Protein AF-A0A820GEP3-F1 (afdb_monomer_lite)

Secondary structure (DSSP, 8-state):
-HHHHHHHT-EEEEEETTT--EEEEEHHHHTT-HHHHHHHH-TTTTT--B-TTSPEEE-TT--HHHHHHHHHHHHT--TTHHHHSS-TTS-HHHHHHHHHHTTPPPPPPPPGGGHHHHH---------S-TTS-PPPPHHHHHHHHHHHHHHHHTT-S-TTSHHHHHHHHHHHHHHHH-TTTS-HHHHHHHHHHHHHHTGGGS-HHHHHHHHHHHHHHHHHHHHHHHHHHHHTS---S---------

Organism: NCBI:txid433720

Structure (mmCIF, N/CA/C/O backbone):
data_AF-A0A820GEP3-F1
#
_entry.id   AF-A0A820GEP3-F1
#
loop_
_atom_site.group_PDB
_atom_site.id
_atom_site.type_symbol
_atom_site.label_atom_id
_atom_site.label_alt_id
_atom_site.label_comp_id
_atom_site.label_asym_id
_atom_site.label_entity_id
_atom_site.label_seq_id
_atom_site.pdbx_PDB_ins_code
_atom_site.Cartn_x
_atom_site.Cartn_y
_atom_site.Cartn_z
_atom_site.occupancy
_atom_site.B_iso_or_equiv
_atom_site.auth_seq_id
_atom_site.auth_comp_id
_atom_site.auth_asym_id
_atom_site.auth_atom_id
_atom_site.pdbx_PDB_model_num
ATOM 1 N N . MET A 1 1 ? 29.593 -19.769 -13.617 1.00 47.69 1 MET A N 1
ATOM 2 C CA . MET A 1 1 ? 29.549 -18.722 -12.573 1.00 47.69 1 MET A CA 1
ATOM 3 C C . MET A 1 1 ? 29.364 -17.314 -13.154 1.00 47.69 1 MET A C 1
ATOM 5 O O . MET A 1 1 ? 28.960 -16.449 -12.394 1.00 47.69 1 MET A O 1
ATOM 9 N N . ASP A 1 2 ? 29.530 -17.096 -14.469 1.00 51.16 2 ASP A N 1
ATOM 10 C CA . ASP A 1 2 ? 29.507 -15.750 -15.084 1.00 51.16 2 ASP A CA 1
ATOM 11 C C . ASP A 1 2 ? 28.143 -15.249 -15.607 1.00 51.16 2 ASP A C 1
ATOM 13 O O . ASP A 1 2 ? 27.994 -14.064 -15.892 1.00 51.16 2 ASP A O 1
ATOM 17 N N . GLU A 1 3 ? 27.126 -16.106 -15.743 1.00 47.50 3 GLU A N 1
ATOM 18 C CA . GLU A 1 3 ? 25.797 -15.670 -16.224 1.00 47.50 3 GLU A CA 1
ATOM 19 C C . GLU A 1 3 ? 24.932 -15.073 -15.106 1.00 47.50 3 GLU A C 1
ATOM 21 O O . GLU A 1 3 ? 24.200 -14.112 -15.330 1.00 47.50 3 GLU A O 1
ATOM 26 N N . ILE A 1 4 ? 25.080 -15.579 -13.878 1.00 48.69 4 ILE A N 1
ATOM 27 C CA . ILE A 1 4 ? 24.338 -15.094 -12.705 1.00 48.69 4 ILE A CA 1
ATOM 28 C C . ILE A 1 4 ? 24.824 -13.694 -12.295 1.00 48.69 4 ILE A C 1
ATOM 30 O O . ILE A 1 4 ? 24.013 -12.860 -11.901 1.00 48.69 4 ILE A O 1
ATOM 34 N N . SER A 1 5 ? 26.124 -13.391 -12.436 1.00 47.66 5 SER A N 1
ATOM 35 C CA . SER A 1 5 ? 26.630 -12.042 -12.138 1.00 47.66 5 SER A CA 1
ATOM 36 C C . SER A 1 5 ? 26.209 -11.018 -13.198 1.00 47.66 5 SER A C 1
ATOM 38 O O . SER A 1 5 ? 25.887 -9.891 -12.840 1.00 47.66 5 SER A O 1
ATOM 40 N N . LYS A 1 6 ? 26.122 -11.410 -14.480 1.00 48.62 6 LYS A N 1
ATOM 41 C CA . LYS A 1 6 ? 25.639 -10.538 -15.567 1.00 48.62 6 LYS A CA 1
ATOM 42 C C . LYS A 1 6 ? 24.136 -10.260 -15.501 1.00 48.62 6 LYS A C 1
ATOM 44 O O . LYS A 1 6 ? 23.719 -9.138 -15.782 1.00 48.62 6 LYS A O 1
ATOM 49 N N . MET A 1 7 ? 23.318 -11.239 -15.101 1.00 51.75 7 MET A N 1
ATOM 50 C CA . MET A 1 7 ? 21.881 -11.008 -14.888 1.00 51.75 7 MET A CA 1
ATOM 51 C C . MET A 1 7 ? 21.625 -9.970 -13.789 1.00 51.75 7 MET A C 1
ATOM 53 O O . MET A 1 7 ? 20.736 -9.140 -13.945 1.00 51.75 7 MET A O 1
ATOM 57 N N . ASN A 1 8 ? 22.437 -9.947 -12.727 1.00 55.00 8 ASN A N 1
ATOM 58 C CA . ASN A 1 8 ? 22.292 -8.973 -11.640 1.00 55.00 8 ASN A CA 1
ATOM 59 C C . ASN A 1 8 ? 22.637 -7.523 -12.043 1.00 55.00 8 ASN A C 1
ATOM 61 O O . ASN A 1 8 ? 22.188 -6.594 -11.373 1.00 55.00 8 ASN A O 1
ATOM 65 N N . GLU A 1 9 ? 23.373 -7.312 -13.139 1.00 66.19 9 GLU A N 1
ATOM 66 C CA . GLU A 1 9 ? 23.775 -5.982 -13.633 1.00 66.19 9 GLU A CA 1
ATOM 67 C C . GLU A 1 9 ? 22.882 -5.440 -14.759 1.00 66.19 9 GLU A C 1
ATOM 69 O O . GLU A 1 9 ? 23.079 -4.313 -15.213 1.00 66.19 9 GLU A O 1
ATOM 74 N N . THR A 1 10 ? 21.894 -6.207 -15.231 1.00 83.88 10 THR A N 1
ATOM 75 C CA . THR A 1 10 ? 21.017 -5.732 -16.310 1.00 83.88 10 THR A CA 1
ATOM 76 C C . THR A 1 10 ? 20.128 -4.595 -15.797 1.00 83.88 10 THR A C 1
ATOM 78 O O . THR A 1 10 ? 19.401 -4.757 -14.812 1.00 83.88 10 THR A O 1
ATOM 81 N N . ILE A 1 11 ? 20.205 -3.437 -16.461 1.00 90.25 11 ILE A N 1
ATOM 82 C CA . ILE A 1 11 ? 19.441 -2.227 -16.137 1.00 90.25 11 ILE A CA 1
ATOM 83 C C . ILE A 1 11 ? 18.354 -2.027 -17.191 1.00 90.25 11 ILE A C 1
ATOM 85 O O . ILE A 1 11 ? 18.642 -1.909 -18.380 1.00 90.25 11 ILE A O 1
ATOM 89 N N . TYR A 1 12 ? 17.111 -1.910 -16.735 1.00 91.12 12 TYR A N 1
ATOM 90 C CA . TYR A 1 12 ? 15.948 -1.612 -17.563 1.00 91.12 12 TYR A CA 1
ATOM 91 C C . TYR A 1 12 ? 15.511 -0.163 -17.357 1.00 91.12 12 TYR A C 1
ATOM 93 O O . TYR A 1 12 ? 15.518 0.347 -16.233 1.00 91.12 12 TYR A O 1
ATOM 101 N N . ARG A 1 13 ? 15.117 0.512 -18.440 1.00 92.44 13 ARG A N 1
ATOM 102 C CA . ARG A 1 13 ? 14.637 1.898 -18.407 1.00 92.44 13 ARG A CA 1
ATOM 103 C C . ARG A 1 13 ? 13.129 1.929 -18.576 1.00 92.44 13 ARG A C 1
ATOM 105 O O . ARG A 1 13 ? 12.614 1.456 -19.582 1.00 92.44 13 ARG A O 1
ATOM 112 N N . PHE A 1 14 ? 12.440 2.535 -17.619 1.00 91.19 14 PHE A N 1
ATOM 113 C CA . PHE A 1 14 ? 10.994 2.710 -17.662 1.00 91.19 14 PHE A CA 1
ATOM 114 C C . PHE A 1 14 ? 10.650 4.188 -17.711 1.00 91.19 14 PHE A C 1
ATOM 116 O O . PHE A 1 14 ? 11.105 4.961 -16.865 1.00 91.19 14 PHE A O 1
ATOM 123 N N . ARG A 1 15 ? 9.821 4.584 -18.674 1.00 90.50 15 ARG A N 1
ATOM 124 C CA . ARG A 1 15 ? 9.375 5.963 -18.853 1.00 90.50 15 ARG A CA 1
ATOM 125 C C . ARG A 1 15 ? 7.901 6.100 -18.539 1.00 90.50 15 ARG A C 1
ATOM 127 O O . ARG A 1 15 ? 7.063 5.415 -19.107 1.00 90.50 15 ARG A O 1
ATOM 134 N N . PHE A 1 16 ? 7.566 7.053 -17.684 1.00 88.56 16 PHE A N 1
ATOM 135 C CA . PHE A 1 16 ? 6.184 7.333 -17.316 1.00 88.56 16 PHE A CA 1
ATOM 136 C C . PHE A 1 16 ? 5.529 8.176 -18.409 1.00 88.56 16 PHE A C 1
ATOM 138 O O . PHE A 1 16 ? 5.908 9.335 -18.603 1.00 88.56 16 PHE A O 1
ATOM 145 N N . GLY A 1 17 ? 4.529 7.626 -19.101 1.00 81.25 17 GLY A N 1
ATOM 146 C CA . GLY A 1 17 ? 3.895 8.259 -20.264 1.00 81.25 17 GLY A CA 1
ATOM 147 C C . GLY A 1 17 ? 3.378 9.675 -19.985 1.00 81.25 17 GLY A C 1
ATOM 148 O O . GLY A 1 17 ? 3.522 10.569 -20.817 1.00 81.25 17 GLY A O 1
ATOM 149 N N . ASN A 1 18 ? 2.878 9.919 -18.769 1.00 76.25 18 ASN A N 1
ATOM 150 C CA . ASN A 1 18 ? 2.276 11.200 -18.384 1.00 76.25 18 ASN A CA 1
ATOM 151 C C . ASN A 1 18 ? 3.287 12.305 -18.044 1.00 76.25 18 ASN A C 1
ATOM 153 O O . ASN A 1 18 ? 2.999 13.481 -18.246 1.00 76.25 18 ASN A O 1
ATOM 157 N N . THR A 1 19 ? 4.447 11.959 -17.480 1.00 81.69 19 THR A N 1
ATOM 158 C CA . THR A 1 19 ? 5.423 12.950 -16.982 1.00 81.69 19 THR A CA 1
ATOM 159 C C . THR A 1 19 ? 6.707 12.982 -17.795 1.00 81.69 19 THR A C 1
ATOM 161 O O . THR A 1 19 ? 7.505 13.898 -17.618 1.00 81.69 19 THR A O 1
ATOM 164 N N . LYS A 1 20 ? 6.926 11.981 -18.659 1.00 81.81 20 LYS A N 1
ATOM 165 C CA . LYS A 1 20 ? 8.180 11.723 -19.383 1.00 81.81 20 LYS A CA 1
ATOM 166 C C . LYS A 1 20 ? 9.401 11.542 -18.473 1.00 81.81 20 LYS A C 1
ATOM 168 O O . LYS A 1 20 ? 10.517 11.512 -18.976 1.00 81.81 20 LYS A O 1
ATOM 173 N N . LYS A 1 21 ? 9.205 11.419 -17.155 1.00 88.81 21 LYS A N 1
ATOM 174 C CA . LYS A 1 21 ? 10.270 11.018 -16.236 1.00 88.81 21 LYS A CA 1
ATOM 175 C C . LYS A 1 21 ? 10.648 9.572 -16.530 1.00 88.81 21 LYS A C 1
ATOM 177 O O . LYS A 1 21 ? 9.786 8.787 -16.930 1.00 88.81 21 LYS A O 1
ATOM 182 N N . THR A 1 22 ? 11.901 9.236 -16.271 1.00 89.69 22 THR A N 1
ATOM 183 C CA . THR A 1 22 ? 12.430 7.888 -16.465 1.00 89.69 22 THR A CA 1
ATOM 184 C C . THR A 1 22 ? 13.006 7.386 -15.149 1.00 89.69 22 THR A C 1
ATOM 186 O O . THR A 1 22 ? 13.561 8.164 -14.373 1.00 89.69 22 THR A O 1
ATOM 189 N N . ILE A 1 23 ? 12.869 6.090 -14.899 1.00 91.12 23 ILE A N 1
ATOM 190 C CA . ILE A 1 23 ? 13.567 5.378 -13.833 1.00 91.12 23 ILE A CA 1
ATOM 191 C C . ILE A 1 23 ? 14.399 4.245 -14.432 1.00 91.12 23 ILE A C 1
ATOM 193 O O . ILE A 1 23 ? 14.020 3.640 -15.436 1.00 91.12 23 ILE A O 1
ATOM 197 N N . GLN A 1 24 ? 15.541 3.982 -13.808 1.00 92.12 24 G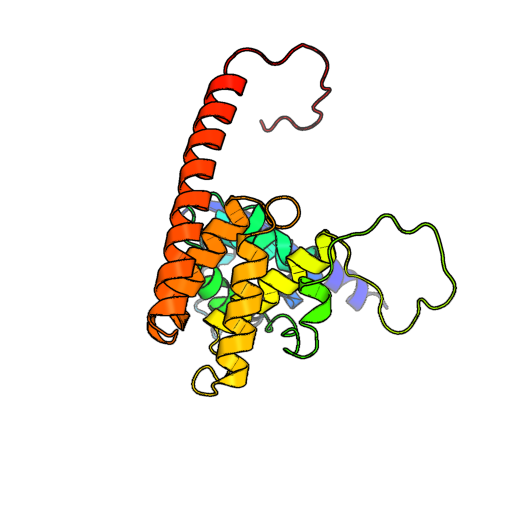LN A N 1
ATOM 198 C CA . GLN A 1 24 ? 16.372 2.817 -14.067 1.00 92.12 24 GLN A CA 1
ATOM 199 C C . GLN A 1 24 ? 16.130 1.790 -12.964 1.00 92.12 24 GLN A C 1
ATOM 201 O O . GLN A 1 24 ? 16.211 2.131 -11.785 1.00 92.12 24 GLN A O 1
ATOM 206 N N . ILE A 1 25 ? 15.811 0.558 -13.349 1.00 91.69 25 ILE A N 1
ATOM 207 C CA . ILE A 1 25 ? 15.512 -0.543 -12.432 1.00 91.69 25 ILE A CA 1
ATOM 208 C C . ILE A 1 25 ? 16.439 -1.705 -12.782 1.00 91.69 25 ILE A C 1
ATOM 210 O O . ILE A 1 25 ? 16.516 -2.108 -13.944 1.00 91.69 25 ILE A O 1
ATOM 214 N N . THR A 1 26 ? 17.159 -2.235 -11.795 1.00 91.44 26 THR A N 1
ATOM 215 C CA . THR A 1 26 ? 18.007 -3.423 -11.986 1.00 91.44 26 THR A CA 1
ATOM 216 C C . THR A 1 26 ? 17.160 -4.694 -12.040 1.00 91.44 26 THR A C 1
ATOM 218 O O . THR A 1 26 ? 16.049 -4.722 -11.512 1.00 91.44 26 THR A O 1
ATOM 221 N N . GLN A 1 27 ? 17.682 -5.785 -12.606 1.00 88.44 27 GLN A N 1
ATOM 222 C CA . GLN A 1 27 ? 16.995 -7.085 -12.583 1.00 88.44 27 GLN A CA 1
ATOM 223 C C . GLN A 1 27 ? 16.591 -7.518 -11.164 1.00 88.44 27 GLN A C 1
ATOM 225 O O . GLN A 1 27 ? 15.493 -8.033 -10.964 1.00 88.44 27 GLN A O 1
ATOM 230 N N . GLN A 1 28 ? 17.450 -7.280 -10.168 1.00 88.00 28 GLN A N 1
ATOM 231 C CA . GLN A 1 28 ? 17.145 -7.604 -8.774 1.00 88.00 28 GLN A CA 1
ATOM 232 C C . GLN A 1 28 ? 15.919 -6.830 -8.277 1.00 88.00 28 GLN A C 1
ATOM 234 O O . GLN A 1 28 ? 15.017 -7.425 -7.698 1.00 88.00 28 GLN A O 1
ATOM 239 N N . GLN A 1 29 ? 15.861 -5.521 -8.535 1.00 89.81 29 GLN A N 1
ATOM 240 C CA . GLN A 1 29 ? 14.720 -4.687 -8.156 1.00 89.81 29 GLN A CA 1
ATOM 241 C C . GLN A 1 29 ? 13.458 -5.082 -8.931 1.00 89.81 29 GLN A C 1
ATOM 243 O O . GLN A 1 29 ? 12.373 -5.117 -8.357 1.00 89.81 29 GLN A O 1
ATOM 248 N N . LEU A 1 30 ? 13.601 -5.429 -10.213 1.00 89.25 30 LEU A N 1
ATOM 249 C CA . LEU A 1 30 ? 12.507 -5.839 -11.092 1.00 89.25 30 LEU A CA 1
ATOM 250 C C . LEU A 1 30 ? 11.754 -7.063 -10.556 1.00 89.25 30 LEU A C 1
ATOM 252 O O . LEU A 1 30 ? 10.532 -7.119 -10.663 1.00 89.25 30 LEU A O 1
ATOM 256 N N . ASN A 1 31 ? 12.461 -8.006 -9.929 1.00 86.94 31 ASN A N 1
ATOM 257 C CA . ASN A 1 31 ? 11.867 -9.219 -9.358 1.00 86.94 31 ASN A CA 1
ATOM 258 C C . ASN A 1 31 ? 10.836 -8.933 -8.250 1.00 86.94 31 ASN A C 1
ATOM 260 O O . ASN A 1 31 ? 10.000 -9.785 -7.967 1.00 86.94 31 ASN A O 1
ATOM 264 N N . HIS A 1 32 ? 10.863 -7.742 -7.642 1.00 86.44 32 HIS A N 1
ATOM 265 C CA . HIS A 1 32 ? 9.879 -7.322 -6.641 1.00 86.44 32 HIS A CA 1
ATOM 266 C C . HIS A 1 32 ? 8.605 -6.706 -7.244 1.00 86.44 32 HIS A C 1
ATOM 268 O O . HIS A 1 32 ? 7.661 -6.411 -6.513 1.00 86.44 32 HIS A O 1
ATOM 274 N N . PHE A 1 33 ? 8.564 -6.501 -8.564 1.00 89.00 33 PHE A N 1
ATOM 275 C CA . PHE A 1 33 ? 7.435 -5.906 -9.278 1.00 89.00 33 PHE A CA 1
ATOM 276 C C . PHE A 1 33 ? 6.957 -6.854 -10.379 1.00 89.00 33 PHE A C 1
ATOM 278 O O . PHE A 1 33 ? 7.347 -6.677 -11.536 1.00 89.00 33 PHE A O 1
ATOM 285 N N . PRO A 1 34 ? 6.095 -7.840 -10.066 1.00 87.81 34 PRO A N 1
ATOM 286 C CA . PRO A 1 34 ? 5.690 -8.864 -11.027 1.00 87.81 34 PRO A CA 1
ATOM 287 C C . PRO A 1 34 ? 5.091 -8.300 -12.317 1.00 87.81 34 PRO A C 1
ATOM 289 O O . PRO A 1 34 ? 5.376 -8.819 -13.392 1.00 87.81 34 PRO A O 1
ATOM 292 N N . TYR A 1 35 ? 4.344 -7.194 -12.240 1.00 86.75 35 TYR A N 1
ATOM 293 C CA . TYR A 1 35 ? 3.857 -6.504 -13.437 1.00 86.75 35 TYR A CA 1
ATOM 294 C C . TYR A 1 35 ? 5.001 -6.004 -14.336 1.00 86.75 35 TYR A C 1
ATOM 296 O O . TYR A 1 35 ? 4.994 -6.240 -15.542 1.00 86.75 35 TYR A O 1
ATOM 304 N N . LEU A 1 36 ? 6.006 -5.330 -13.762 1.00 88.88 36 LEU A N 1
ATOM 305 C CA . LEU A 1 36 ? 7.148 -4.825 -14.530 1.00 88.88 36 LEU A CA 1
ATOM 306 C C . LEU A 1 36 ? 8.013 -5.972 -15.057 1.00 88.88 36 LEU A C 1
ATOM 308 O O . LEU A 1 36 ? 8.484 -5.916 -16.189 1.00 88.88 36 LEU A O 1
ATOM 312 N N . PHE A 1 37 ? 8.194 -7.021 -14.254 1.00 88.62 37 PHE A N 1
ATOM 313 C CA . PHE A 1 37 ? 8.889 -8.235 -14.661 1.00 88.62 37 PHE A CA 1
ATOM 314 C C . PHE A 1 37 ? 8.200 -8.899 -15.858 1.00 88.62 37 PHE A C 1
ATOM 316 O O . PHE A 1 37 ? 8.868 -9.273 -16.821 1.00 88.62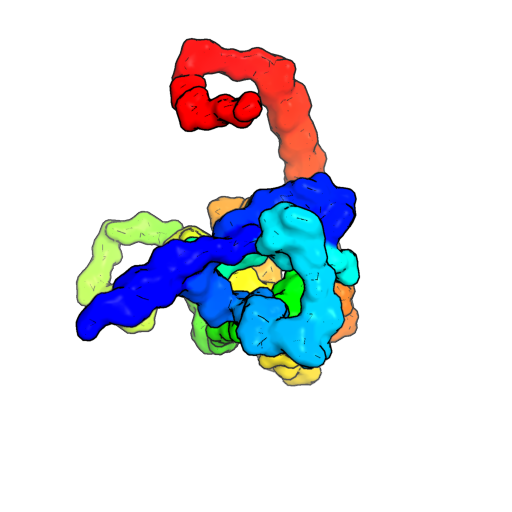 37 PHE A O 1
ATOM 323 N N . ALA A 1 38 ? 6.869 -9.005 -15.829 1.00 85.00 38 ALA A N 1
ATOM 324 C CA . ALA A 1 38 ? 6.092 -9.537 -16.939 1.00 85.00 38 ALA A CA 1
ATOM 325 C C . ALA A 1 38 ? 6.225 -8.656 -18.189 1.00 85.00 38 ALA A C 1
ATOM 327 O O . ALA A 1 38 ? 6.456 -9.173 -19.276 1.00 85.00 38 ALA A O 1
ATOM 328 N N . LEU A 1 39 ? 6.181 -7.331 -18.026 1.00 85.12 39 LEU A N 1
ATOM 329 C CA . LEU A 1 39 ? 6.318 -6.374 -19.125 1.00 85.12 39 LEU A CA 1
ATOM 330 C C . LEU A 1 39 ? 7.678 -6.470 -19.842 1.00 85.12 39 LEU A C 1
ATOM 332 O O . LEU A 1 39 ? 7.753 -6.252 -21.048 1.00 85.12 39 LEU A O 1
ATOM 336 N N . VAL A 1 40 ? 8.744 -6.812 -19.115 1.00 86.94 40 VAL A N 1
ATOM 337 C CA . VAL A 1 40 ? 10.087 -7.020 -19.680 1.00 86.94 40 VAL A CA 1
ATOM 338 C C . VAL A 1 40 ? 10.231 -8.393 -20.342 1.00 86.94 40 VAL A C 1
ATOM 340 O O . VAL A 1 40 ? 10.844 -8.489 -21.402 1.00 86.94 40 VAL A O 1
ATOM 343 N N . ASN A 1 41 ? 9.697 -9.453 -19.728 1.00 82.31 41 ASN A N 1
ATOM 344 C CA . ASN A 1 41 ? 9.967 -10.836 -20.145 1.00 82.31 41 ASN A CA 1
ATOM 345 C C . ASN A 1 41 ? 8.934 -11.426 -21.114 1.00 82.31 41 ASN A C 1
ATOM 347 O O . ASN A 1 41 ? 9.232 -12.404 -21.792 1.00 82.31 41 ASN A O 1
ATOM 351 N N . HIS A 1 42 ? 7.737 -10.848 -21.189 1.00 76.06 42 HIS A N 1
ATOM 352 C CA . HIS A 1 42 ? 6.643 -11.316 -22.039 1.00 76.06 42 HIS A CA 1
ATOM 353 C C . HIS A 1 42 ? 6.311 -10.275 -23.108 1.00 76.06 42 HIS A C 1
ATOM 355 O O . HIS A 1 42 ? 5.188 -9.782 -23.203 1.00 76.06 42 HIS A O 1
ATOM 361 N N . THR A 1 43 ? 7.307 -9.920 -23.923 1.00 66.94 43 THR A N 1
ATOM 362 C CA . THR A 1 43 ? 7.167 -8.858 -24.932 1.00 66.94 43 THR A CA 1
ATOM 363 C C . THR A 1 43 ? 6.131 -9.148 -26.014 1.00 66.94 43 THR A C 1
ATOM 365 O O . THR A 1 43 ? 5.699 -8.221 -26.690 1.00 66.94 43 THR A O 1
ATOM 368 N N . ASP A 1 44 ? 5.748 -10.415 -26.175 1.00 63.84 44 ASP A N 1
ATOM 369 C CA . ASP A 1 44 ? 4.759 -10.859 -27.159 1.00 63.84 44 ASP A CA 1
ATOM 370 C C . ASP A 1 44 ? 3.317 -10.795 -26.616 1.00 63.84 44 ASP A C 1
ATOM 372 O O . ASP A 1 44 ? 2.371 -10.681 -27.395 1.00 63.84 44 ASP A O 1
ATOM 376 N N . ASP A 1 45 ? 3.144 -10.841 -25.287 1.00 60.53 45 ASP A N 1
ATOM 377 C CA . ASP A 1 45 ? 1.832 -10.853 -24.616 1.00 60.53 45 ASP A CA 1
ATOM 378 C C . ASP A 1 45 ? 1.348 -9.442 -24.263 1.00 60.53 45 ASP A C 1
ATOM 380 O O . ASP A 1 45 ? 0.149 -9.152 -24.244 1.00 60.53 45 ASP A O 1
ATOM 384 N N . PHE A 1 46 ? 2.291 -8.543 -23.993 1.00 60.88 46 PHE A N 1
ATOM 385 C CA . PHE A 1 46 ? 2.028 -7.121 -23.865 1.00 60.88 46 PHE A CA 1
ATOM 386 C C . PHE A 1 46 ? 2.349 -6.485 -25.211 1.00 60.88 46 PHE A C 1
ATOM 388 O O . PHE A 1 46 ? 3.408 -6.736 -25.768 1.00 60.88 46 PHE A O 1
ATOM 395 N N . SER A 1 47 ? 1.481 -5.634 -25.753 1.00 57.72 47 SER A N 1
ATOM 396 C CA . SER A 1 47 ? 1.873 -4.757 -26.861 1.00 57.72 47 SER A CA 1
ATOM 397 C C . SER A 1 47 ? 2.914 -3.769 -26.326 1.00 57.72 47 SER A C 1
ATOM 399 O O . SER A 1 47 ? 2.570 -2.683 -25.859 1.00 57.72 47 SER A O 1
ATOM 401 N N . VAL A 1 48 ? 4.175 -4.208 -26.259 1.00 61.00 48 VAL A N 1
ATOM 402 C CA . VAL A 1 48 ? 5.261 -3.495 -25.595 1.00 61.00 48 VAL A CA 1
ATOM 403 C C . VAL A 1 48 ? 5.572 -2.242 -26.394 1.00 61.00 48 VAL A C 1
ATOM 405 O O . VAL A 1 48 ? 6.248 -2.274 -27.420 1.00 61.00 48 VAL A O 1
ATOM 408 N N . ASN A 1 49 ? 5.096 -1.109 -25.885 1.00 67.06 49 ASN A N 1
ATOM 409 C CA . ASN A 1 49 ? 5.474 0.208 -26.364 1.00 67.06 49 ASN A CA 1
ATOM 410 C C . ASN A 1 49 ? 6.854 0.544 -25.781 1.00 67.06 49 ASN A C 1
ATOM 412 O O . ASN A 1 49 ? 6.964 1.289 -24.807 1.00 67.06 49 ASN A O 1
ATOM 416 N N . LYS A 1 50 ? 7.916 -0.048 -26.335 1.00 80.75 50 LYS A N 1
ATOM 417 C CA . LYS A 1 50 ? 9.246 0.560 -26.232 1.00 80.75 50 LYS A CA 1
ATOM 418 C C . LYS A 1 50 ? 9.257 1.800 -27.118 1.00 80.75 50 LYS A C 1
ATOM 420 O O . LYS A 1 50 ? 8.753 1.757 -28.238 1.00 80.75 50 LYS A O 1
ATOM 425 N N . ASN A 1 51 ? 9.784 2.908 -26.613 1.00 82.75 51 ASN A N 1
ATOM 426 C CA . ASN A 1 51 ? 10.024 4.074 -27.460 1.00 82.75 51 ASN A CA 1
ATOM 427 C C . ASN A 1 51 ? 11.326 3.917 -28.264 1.00 82.75 51 ASN A C 1
ATOM 429 O O . ASN A 1 51 ? 12.072 2.953 -28.091 1.00 82.75 51 ASN A O 1
ATOM 433 N N . ASP A 1 52 ? 11.619 4.910 -29.103 1.00 84.88 52 ASP A N 1
ATOM 434 C CA . ASP A 1 52 ? 12.845 4.965 -29.910 1.00 84.88 52 ASP A CA 1
ATOM 435 C C . ASP A 1 52 ? 14.140 4.970 -29.064 1.00 84.88 52 ASP A C 1
ATOM 437 O O . ASP A 1 52 ? 15.213 4.672 -29.582 1.00 84.88 52 ASP A O 1
ATOM 441 N N . ASP A 1 53 ? 14.041 5.269 -27.761 1.00 86.56 53 ASP A N 1
ATOM 442 C CA . ASP A 1 53 ? 15.145 5.285 -26.791 1.00 86.56 53 ASP A CA 1
ATOM 443 C C . ASP A 1 53 ? 15.309 3.943 -26.030 1.00 86.56 53 ASP A C 1
ATOM 445 O O . ASP A 1 53 ? 16.043 3.884 -25.038 1.00 86.56 53 ASP A O 1
ATOM 449 N N . ASP A 1 54 ? 14.621 2.876 -26.464 1.00 85.94 54 ASP A N 1
ATOM 450 C CA . ASP A 1 54 ? 14.566 1.551 -25.813 1.00 85.94 54 ASP A CA 1
ATOM 451 C C . ASP A 1 54 ? 13.999 1.586 -24.373 1.00 85.94 54 ASP A C 1
ATOM 453 O O . ASP A 1 54 ? 14.287 0.732 -23.533 1.00 85.94 54 ASP A O 1
ATOM 457 N N . GLU A 1 55 ? 13.169 2.587 -24.059 1.00 89.44 55 GLU A N 1
ATOM 458 C CA . GLU A 1 55 ? 12.499 2.723 -22.764 1.00 89.44 55 GLU A CA 1
ATOM 459 C C . GLU A 1 55 ? 11.115 2.071 -22.802 1.00 89.44 55 GLU A C 1
ATOM 461 O O . GLU A 1 55 ? 10.285 2.391 -23.655 1.00 89.44 55 GLU A O 1
ATOM 466 N N . TYR A 1 56 ? 10.828 1.218 -21.821 1.00 88.75 56 TYR A N 1
ATOM 467 C CA . TYR A 1 56 ? 9.499 0.652 -21.613 1.00 88.75 56 TYR A CA 1
ATOM 468 C C . TYR A 1 56 ? 8.532 1.746 -21.148 1.00 88.75 56 TYR A C 1
ATOM 470 O O . TYR A 1 56 ? 8.734 2.358 -20.092 1.00 88.75 56 TYR A O 1
ATOM 478 N N . ILE A 1 57 ? 7.473 2.006 -21.915 1.00 87.12 57 ILE A N 1
ATOM 479 C CA . ILE A 1 57 ? 6.489 3.029 -21.557 1.00 87.12 57 ILE A CA 1
ATOM 480 C C . ILE A 1 57 ? 5.513 2.477 -20.512 1.00 87.12 57 ILE A C 1
ATOM 482 O O . ILE A 1 57 ? 4.784 1.516 -20.741 1.00 87.12 57 ILE A O 1
ATOM 486 N N . LEU A 1 58 ? 5.472 3.137 -19.356 1.00 85.94 58 LEU A N 1
ATOM 487 C CA . LEU A 1 58 ? 4.474 2.937 -18.313 1.00 85.94 58 LEU A CA 1
ATOM 488 C C . LEU A 1 58 ? 3.309 3.899 -18.549 1.00 85.94 58 LEU A C 1
ATOM 490 O O . LEU A 1 58 ? 3.429 5.109 -18.325 1.00 85.94 58 LEU A O 1
ATOM 494 N N . GLU A 1 59 ? 2.186 3.367 -19.020 1.00 76.44 59 GLU A N 1
ATOM 495 C CA . GLU A 1 59 ? 0.969 4.142 -19.265 1.00 76.44 59 GLU A CA 1
ATOM 496 C C . GLU A 1 59 ? 0.136 4.356 -17.985 1.00 76.44 59 GLU A C 1
ATOM 498 O O . GLU A 1 59 ? 0.384 3.777 -16.922 1.00 76.44 59 GLU A O 1
ATOM 503 N N . TYR A 1 60 ? -0.845 5.261 -18.064 1.00 62.22 60 TYR A N 1
ATOM 504 C CA . TYR A 1 60 ? -1.795 5.515 -16.977 1.00 62.22 60 TYR A CA 1
ATOM 505 C C . TYR A 1 60 ? -2.499 4.197 -16.600 1.00 62.22 60 TYR A C 1
ATOM 507 O O . TYR A 1 60 ? -3.000 3.529 -17.502 1.00 62.22 60 TYR A O 1
ATOM 515 N N . PRO A 1 61 ? -2.542 3.787 -15.316 1.00 70.12 61 PRO A N 1
ATOM 516 C CA . PRO A 1 61 ? -2.657 4.613 -14.104 1.00 70.12 61 PRO A CA 1
ATOM 517 C C . PRO A 1 61 ? -1.355 4.880 -13.321 1.00 70.12 61 PRO A C 1
ATOM 519 O O . PRO A 1 61 ? -1.412 5.464 -12.234 1.00 70.12 61 PRO A O 1
ATOM 522 N N . ILE A 1 62 ? -0.181 4.489 -13.828 1.00 78.19 62 ILE A N 1
ATOM 523 C CA . ILE A 1 62 ? 1.075 4.552 -13.063 1.00 78.19 62 ILE A CA 1
ATOM 524 C C . ILE A 1 62 ? 1.608 5.998 -12.993 1.00 78.19 62 ILE A C 1
ATOM 526 O O . ILE A 1 62 ? 2.261 6.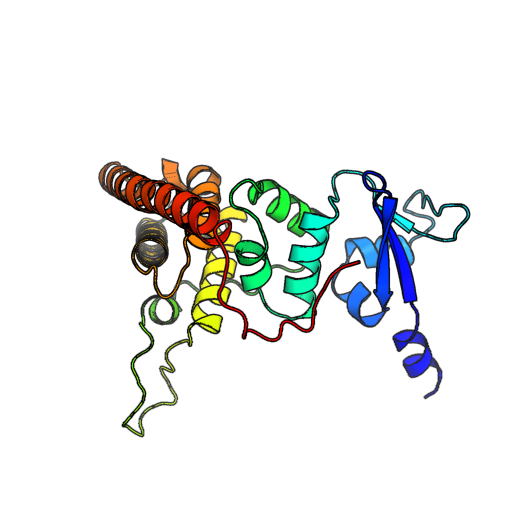506 -13.903 1.00 78.19 62 ILE A O 1
ATOM 530 N N . CYS A 1 63 ? 1.330 6.695 -11.889 1.00 82.75 63 CYS A N 1
ATOM 531 C CA . CYS A 1 63 ? 1.864 8.033 -11.620 1.00 82.75 63 CYS A CA 1
ATOM 532 C C . CYS A 1 63 ? 3.276 7.955 -11.022 1.00 82.75 63 CYS A C 1
ATOM 534 O O . CYS A 1 63 ? 3.478 7.246 -10.040 1.00 82.75 63 CYS A O 1
ATOM 536 N N . TYR A 1 64 ? 4.223 8.753 -11.536 1.00 84.50 64 TYR A N 1
ATOM 537 C CA . TYR A 1 64 ? 5.619 8.763 -11.070 1.00 84.50 64 TYR A CA 1
ATOM 538 C C . TYR A 1 64 ? 5.748 8.903 -9.548 1.00 84.50 64 TYR A C 1
ATOM 540 O O . TYR A 1 64 ? 6.391 8.079 -8.913 1.00 84.50 64 TYR A O 1
ATOM 548 N N . ASN A 1 65 ? 5.116 9.911 -8.935 1.00 82.69 65 ASN A N 1
ATOM 549 C CA . ASN A 1 65 ? 5.286 10.159 -7.496 1.00 82.69 65 ASN A CA 1
ATOM 550 C C . ASN A 1 65 ? 4.746 9.000 -6.640 1.00 82.69 65 ASN A C 1
ATOM 552 O O . ASN A 1 65 ? 5.308 8.688 -5.597 1.00 82.69 65 ASN A O 1
ATOM 556 N N . TRP A 1 66 ? 3.658 8.363 -7.079 1.00 85.88 66 TRP A N 1
ATOM 557 C CA . TRP A 1 66 ? 3.074 7.219 -6.375 1.00 85.88 66 TRP A CA 1
ATOM 558 C C . TRP A 1 66 ? 3.925 5.974 -6.556 1.00 85.88 66 TRP A C 1
ATOM 560 O O . TRP A 1 66 ? 4.197 5.277 -5.586 1.00 85.88 66 TRP A O 1
ATOM 570 N N . PHE A 1 67 ? 4.394 5.746 -7.782 1.00 87.44 67 PHE A N 1
ATOM 571 C CA . PHE A 1 67 ? 5.320 4.670 -8.075 1.00 87.44 67 PHE A CA 1
ATOM 572 C C . PHE A 1 67 ? 6.597 4.802 -7.250 1.00 87.44 67 PHE A C 1
ATOM 574 O O . PHE A 1 67 ? 7.009 3.819 -6.664 1.00 87.44 67 PHE A O 1
ATOM 581 N N . MET A 1 68 ? 7.188 5.996 -7.132 1.00 86.31 68 MET A N 1
ATOM 582 C CA . MET A 1 68 ? 8.406 6.185 -6.335 1.00 86.31 68 MET A CA 1
ATOM 583 C C . MET A 1 68 ? 8.202 5.858 -4.853 1.00 86.31 68 MET A C 1
ATOM 585 O O . MET A 1 68 ? 9.054 5.198 -4.267 1.00 86.31 68 MET A O 1
ATOM 589 N N . ALA A 1 69 ? 7.067 6.251 -4.265 1.00 83.00 69 ALA A N 1
ATOM 590 C CA . ALA A 1 69 ? 6.750 5.909 -2.878 1.00 83.00 69 ALA A CA 1
ATOM 591 C C . ALA A 1 69 ? 6.579 4.390 -2.684 1.00 83.00 69 ALA A C 1
ATOM 593 O O . ALA A 1 69 ? 7.074 3.825 -1.709 1.00 83.00 69 ALA A O 1
ATOM 594 N N . ILE A 1 70 ? 5.917 3.715 -3.632 1.00 87.06 70 ILE A N 1
ATOM 595 C CA . ILE A 1 70 ? 5.803 2.249 -3.645 1.00 87.06 70 ILE A CA 1
ATOM 596 C C . ILE A 1 70 ? 7.183 1.610 -3.831 1.00 87.06 70 ILE A C 1
ATOM 598 O O . ILE A 1 70 ? 7.535 0.680 -3.113 1.00 87.06 70 ILE A O 1
ATOM 602 N N . PHE A 1 71 ? 7.975 2.130 -4.764 1.00 88.00 71 PHE A N 1
ATOM 603 C CA . PHE A 1 71 ? 9.294 1.626 -5.102 1.00 88.00 71 PHE A CA 1
ATOM 604 C C . PHE A 1 71 ? 10.225 1.653 -3.894 1.00 88.00 71 PHE A C 1
ATOM 606 O O . PHE A 1 71 ? 10.777 0.619 -3.535 1.00 88.00 71 PHE A O 1
ATOM 613 N N . GLN A 1 72 ? 10.319 2.793 -3.209 1.00 83.56 72 GLN A N 1
ATOM 614 C CA . GLN A 1 72 ? 11.083 2.922 -1.967 1.00 83.56 72 GLN A CA 1
ATOM 615 C C . GLN A 1 72 ? 10.562 1.976 -0.887 1.00 83.56 72 GLN A C 1
ATOM 617 O O . GLN A 1 72 ? 11.340 1.258 -0.271 1.00 83.56 72 GLN A O 1
ATOM 622 N N . SER A 1 73 ? 9.242 1.902 -0.702 1.00 83.19 73 SER A N 1
ATOM 623 C CA . SER A 1 73 ? 8.656 1.015 0.303 1.00 83.19 73 SER A CA 1
ATOM 624 C C . SER A 1 73 ? 8.974 -0.461 0.090 1.00 83.19 73 SER A C 1
ATOM 626 O O . SER A 1 73 ? 9.052 -1.197 1.073 1.00 83.19 73 SER A O 1
ATOM 628 N N . VAL A 1 74 ? 9.068 -0.902 -1.162 1.00 84.25 74 VAL A N 1
ATOM 629 C CA . VAL A 1 74 ? 9.326 -2.301 -1.513 1.00 84.25 74 VAL A CA 1
ATOM 630 C C . VAL A 1 74 ? 10.822 -2.592 -1.487 1.00 84.25 74 VAL A C 1
ATOM 632 O O . VAL A 1 74 ? 11.232 -3.568 -0.873 1.00 84.25 74 VAL A O 1
ATOM 635 N N . ILE A 1 75 ? 11.636 -1.741 -2.115 1.00 84.38 75 ILE A N 1
ATOM 636 C CA . ILE A 1 75 ? 13.078 -1.971 -2.264 1.00 84.38 75 ILE A CA 1
ATOM 637 C C . ILE A 1 75 ? 13.843 -1.725 -0.962 1.00 84.38 75 ILE A C 1
ATOM 639 O O . ILE A 1 75 ? 14.778 -2.459 -0.663 1.00 84.38 75 ILE A O 1
ATOM 643 N N . GLU A 1 76 ? 13.458 -0.720 -0.175 1.00 78.50 76 GLU A N 1
ATOM 644 C CA . GLU A 1 76 ? 14.096 -0.443 1.119 1.00 78.50 76 GLU A CA 1
ATOM 645 C C . GLU A 1 76 ? 13.480 -1.265 2.261 1.00 78.50 76 GLU A C 1
ATOM 647 O O . GLU A 1 76 ? 13.880 -1.099 3.410 1.00 78.50 76 GLU A O 1
ATOM 652 N N . GLU A 1 77 ? 12.490 -2.119 1.966 1.00 74.81 77 GLU A N 1
ATOM 653 C CA . GLU A 1 77 ? 11.719 -2.888 2.953 1.00 74.81 77 GLU A CA 1
ATOM 654 C C . GLU A 1 77 ? 11.126 -2.006 4.073 1.00 74.81 77 GLU A C 1
ATOM 656 O O . GLU A 1 77 ? 10.960 -2.418 5.225 1.00 74.81 77 GLU A O 1
ATOM 661 N N . GLN A 1 78 ? 10.770 -0.764 3.730 1.00 73.56 78 GLN A N 1
ATOM 662 C CA . GLN A 1 78 ? 10.200 0.223 4.645 1.00 73.56 78 GLN A CA 1
ATOM 663 C C . GLN A 1 78 ? 8.756 0.570 4.259 1.00 73.56 78 GLN A C 1
ATOM 665 O O . GLN A 1 78 ? 8.520 1.609 3.639 1.00 73.56 78 GLN A O 1
ATOM 670 N N . PRO A 1 79 ? 7.753 -0.227 4.690 1.00 75.50 79 PRO A N 1
ATOM 671 C CA . PRO A 1 79 ? 6.335 0.084 4.498 1.00 75.50 79 PRO A CA 1
ATOM 672 C C . PRO A 1 79 ? 5.959 1.522 4.867 1.00 75.50 79 PRO A C 1
ATOM 674 O O . PRO A 1 79 ? 5.116 2.125 4.209 1.00 75.50 79 PRO A O 1
ATOM 677 N N . SER A 1 80 ? 6.615 2.091 5.890 1.00 71.50 80 SER A N 1
ATOM 678 C CA . SER A 1 80 ? 6.456 3.487 6.320 1.00 71.50 80 SER A CA 1
ATOM 679 C C . SER A 1 80 ? 6.573 4.523 5.201 1.00 71.50 80 SER A C 1
ATOM 681 O O . SER A 1 80 ? 5.821 5.502 5.214 1.00 71.50 80 SER A O 1
ATOM 683 N N . ALA A 1 81 ? 7.395 4.274 4.180 1.00 71.69 81 ALA A N 1
ATOM 684 C CA . ALA A 1 81 ? 7.560 5.179 3.048 1.00 71.69 81 ALA A CA 1
ATOM 685 C C . ALA A 1 81 ? 6.241 5.426 2.285 1.00 71.69 81 ALA A C 1
ATOM 687 O O . ALA A 1 81 ? 5.977 6.558 1.878 1.00 71.69 81 ALA A O 1
ATOM 688 N N . LEU A 1 82 ? 5.339 4.434 2.194 1.00 77.19 82 LEU A N 1
ATOM 689 C CA . LEU A 1 82 ? 4.050 4.577 1.492 1.00 77.19 82 LEU A CA 1
ATOM 690 C C . LEU A 1 82 ? 3.162 5.688 2.060 1.00 77.19 82 LEU A C 1
ATOM 692 O O . LEU A 1 82 ? 2.384 6.282 1.322 1.00 77.19 82 LEU A O 1
ATOM 696 N N . PHE A 1 83 ? 3.225 5.941 3.367 1.00 73.88 83 PHE A N 1
ATOM 697 C CA . PHE A 1 83 ? 2.348 6.902 4.047 1.00 73.88 83 PHE A CA 1
ATOM 698 C C . PHE A 1 83 ? 3.091 8.168 4.494 1.00 73.88 83 PHE A C 1
ATOM 700 O O . PHE A 1 83 ? 2.446 9.183 4.770 1.00 73.88 83 PHE A O 1
ATOM 707 N N . ASN A 1 84 ? 4.424 8.122 4.572 1.00 69.50 84 ASN A N 1
ATOM 708 C CA . ASN A 1 84 ? 5.247 9.232 5.051 1.00 69.50 84 ASN A CA 1
ATOM 709 C C . ASN A 1 84 ? 5.680 10.167 3.912 1.00 69.50 84 ASN A C 1
ATOM 711 O O . ASN A 1 84 ? 5.644 11.393 4.082 1.00 69.50 84 ASN A O 1
ATOM 715 N N . GLU A 1 85 ? 6.015 9.590 2.754 1.00 69.62 85 GLU A N 1
ATOM 716 C CA . GLU A 1 85 ? 6.491 10.317 1.567 1.00 69.62 85 GLU A CA 1
ATOM 717 C C . GLU A 1 85 ? 5.350 10.974 0.781 1.00 69.62 85 GLU A C 1
ATOM 719 O O . GLU A 1 85 ? 5.546 11.921 0.017 1.00 69.62 85 GLU A O 1
ATOM 724 N N . LEU A 1 86 ? 4.117 10.511 0.992 1.00 72.62 86 LEU A N 1
ATOM 725 C CA . LEU A 1 86 ? 2.944 11.110 0.377 1.00 72.62 86 LEU A CA 1
ATOM 726 C C . LEU A 1 86 ? 2.549 12.414 1.081 1.00 72.62 86 LEU A C 1
ATOM 728 O O . LEU A 1 86 ? 2.456 12.510 2.307 1.00 72.62 86 LEU A O 1
ATOM 732 N N . THR A 1 87 ? 2.260 13.442 0.283 1.00 71.50 87 THR A N 1
ATOM 733 C CA . THR A 1 87 ? 1.673 14.683 0.796 1.00 71.50 87 THR A CA 1
ATOM 734 C C . THR A 1 87 ? 0.254 14.425 1.304 1.00 71.50 87 THR A C 1
ATOM 736 O O . THR A 1 87 ? -0.438 13.529 0.825 1.00 71.50 87 THR A O 1
ATOM 739 N N . HIS A 1 88 ? -0.254 15.266 2.211 1.00 65.00 88 HIS A N 1
ATOM 740 C CA . HIS A 1 88 ? -1.652 15.173 2.664 1.00 65.00 88 HIS A CA 1
ATOM 741 C C . HIS A 1 88 ? -2.666 15.193 1.505 1.00 65.00 88 HIS A C 1
ATOM 743 O O . HIS A 1 88 ? -3.740 14.600 1.585 1.00 65.00 88 HIS A O 1
ATOM 749 N N . GLU A 1 89 ? -2.348 15.884 0.416 1.00 65.62 89 GLU A N 1
ATOM 750 C CA . GLU A 1 89 ? -3.220 15.985 -0.754 1.00 65.62 89 GLU A CA 1
ATOM 751 C C . GLU A 1 89 ? -3.202 14.717 -1.608 1.00 65.62 89 GLU A C 1
ATOM 753 O O . GLU A 1 89 ? -4.166 14.451 -2.330 1.00 65.62 89 GLU A O 1
ATOM 758 N N . ALA A 1 90 ? -2.168 13.882 -1.470 1.00 70.69 90 ALA A N 1
ATOM 759 C CA . ALA A 1 90 ? -2.060 12.634 -2.197 1.00 70.69 90 ALA A CA 1
ATOM 760 C C . ALA A 1 90 ? -3.265 11.717 -1.933 1.00 70.69 90 ALA A C 1
ATOM 762 O O . ALA A 1 90 ? -3.804 11.589 -0.817 1.00 70.69 90 ALA A O 1
ATOM 763 N N . ASN A 1 91 ? -3.701 11.060 -3.005 1.00 80.75 91 ASN A N 1
ATOM 764 C CA . ASN A 1 91 ? -4.784 10.100 -2.957 1.00 80.75 91 ASN A CA 1
ATOM 765 C C . ASN A 1 91 ? -4.231 8.714 -2.612 1.00 80.75 91 ASN A C 1
ATOM 767 O O . ASN A 1 91 ? -3.967 7.917 -3.505 1.00 80.75 91 ASN A O 1
ATOM 771 N N . ILE A 1 92 ? -4.076 8.440 -1.312 1.00 82.88 92 ILE A N 1
ATOM 772 C CA . ILE A 1 92 ? -3.592 7.142 -0.817 1.00 82.88 92 ILE A CA 1
ATOM 773 C C . ILE A 1 92 ? -4.395 5.959 -1.375 1.00 82.88 92 ILE A C 1
ATOM 775 O O . ILE A 1 92 ? -3.814 4.919 -1.639 1.00 82.88 92 ILE A O 1
ATOM 779 N N . LEU A 1 93 ? -5.699 6.118 -1.636 1.00 85.12 93 LEU A N 1
ATOM 780 C CA . LEU A 1 93 ? -6.521 5.043 -2.200 1.00 85.12 93 LEU A CA 1
ATOM 781 C C . LEU A 1 93 ? -6.026 4.639 -3.592 1.00 85.12 93 LEU A C 1
ATOM 783 O O . LEU A 1 93 ? -5.838 3.459 -3.847 1.00 85.12 93 LEU A O 1
ATOM 787 N N . ARG A 1 94 ? -5.698 5.618 -4.444 1.00 83.94 94 ARG A N 1
ATOM 788 C CA . ARG A 1 94 ? -5.110 5.353 -5.766 1.00 83.94 94 ARG A CA 1
ATOM 789 C C . ARG A 1 94 ? -3.695 4.787 -5.693 1.00 83.94 94 ARG A C 1
ATOM 791 O O . ARG A 1 94 ? -3.285 4.061 -6.588 1.00 83.94 94 ARG A O 1
ATOM 798 N N . VAL A 1 95 ? -2.939 5.112 -4.642 1.00 86.19 95 VAL A N 1
ATOM 799 C CA . VAL A 1 95 ? -1.628 4.485 -4.402 1.00 86.19 95 VAL A CA 1
ATOM 800 C C . VAL A 1 95 ? -1.799 3.010 -4.047 1.00 86.19 95 VAL A C 1
ATOM 802 O O . VAL A 1 95 ? -1.056 2.186 -4.561 1.00 86.19 95 VAL A O 1
ATOM 805 N N . LEU A 1 96 ? -2.794 2.666 -3.225 1.00 84.81 96 LEU A N 1
ATOM 806 C CA . LEU A 1 96 ? -3.114 1.274 -2.895 1.00 84.81 96 LEU A CA 1
ATOM 807 C C . LEU A 1 96 ? -3.649 0.504 -4.113 1.00 84.81 96 LEU A C 1
ATOM 809 O O . LEU A 1 96 ? -3.228 -0.623 -4.341 1.00 84.81 96 LEU A O 1
ATOM 813 N N . GLU A 1 97 ? -4.488 1.128 -4.945 1.00 84.62 97 GLU A N 1
ATOM 814 C CA . GLU A 1 97 ? -4.909 0.556 -6.235 1.00 84.62 97 GLU A CA 1
ATOM 815 C C . GLU A 1 97 ? -3.707 0.294 -7.154 1.00 84.62 97 GLU A C 1
ATOM 817 O O . GLU A 1 97 ? -3.617 -0.764 -7.772 1.00 84.62 97 GLU A O 1
ATOM 822 N N . LEU A 1 98 ? -2.755 1.234 -7.224 1.00 87.00 98 LEU A N 1
ATOM 823 C CA . LEU A 1 98 ? -1.523 1.052 -7.989 1.00 87.00 98 LEU A CA 1
ATOM 824 C C . LEU A 1 98 ? -0.648 -0.065 -7.402 1.00 87.00 98 LEU A C 1
ATOM 826 O O . LEU A 1 98 ? -0.043 -0.820 -8.155 1.00 87.00 98 LEU A O 1
ATOM 830 N N . TYR A 1 99 ? -0.586 -0.186 -6.077 1.00 84.50 99 TYR A N 1
ATOM 831 C CA . TYR A 1 99 ? 0.140 -1.260 -5.401 1.00 84.50 99 TYR A CA 1
ATOM 832 C C . TYR A 1 99 ? -0.396 -2.640 -5.810 1.00 84.50 99 TYR A C 1
ATOM 834 O O . TYR A 1 99 ? 0.382 -3.531 -6.148 1.00 84.50 99 TYR A O 1
ATOM 842 N N . ASP A 1 100 ? -1.723 -2.791 -5.854 1.00 81.75 100 ASP A N 1
ATOM 843 C CA . ASP A 1 100 ? -2.383 -4.019 -6.308 1.00 81.75 100 ASP A CA 1
ATOM 844 C C . ASP A 1 100 ? -2.205 -4.250 -7.814 1.00 81.75 100 ASP A C 1
ATOM 846 O O . ASP A 1 100 ? -1.921 -5.371 -8.238 1.00 81.75 100 ASP A O 1
ATOM 850 N N . TYR A 1 101 ? -2.295 -3.188 -8.622 1.00 84.75 101 TYR A N 1
ATOM 851 C CA . TYR A 1 101 ? -2.050 -3.243 -10.066 1.00 84.75 101 TYR A CA 1
ATOM 852 C C . TYR A 1 101 ? -0.634 -3.727 -10.402 1.00 84.75 101 TYR A C 1
ATOM 854 O O . TYR A 1 101 ? -0.446 -4.493 -11.342 1.00 84.75 101 TYR A O 1
ATOM 862 N N . LEU A 1 102 ? 0.369 -3.315 -9.620 1.00 85.94 102 LEU A N 1
ATOM 863 C C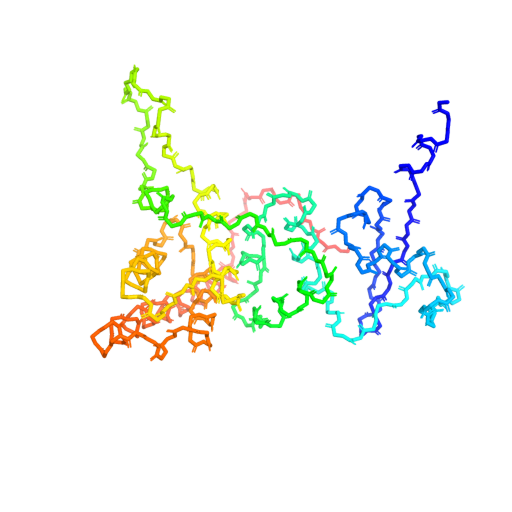A . LEU A 1 102 ? 1.755 -3.763 -9.784 1.00 85.94 102 LEU A CA 1
ATOM 864 C C . LEU A 1 102 ? 1.974 -5.225 -9.348 1.00 85.94 102 LEU A C 1
ATOM 866 O O . LEU A 1 102 ? 3.086 -5.738 -9.500 1.00 85.94 102 LEU A O 1
ATOM 870 N N . CYS A 1 103 ? 0.925 -5.886 -8.842 1.00 80.81 103 CYS A N 1
ATOM 871 C CA . CYS A 1 103 ? 0.924 -7.260 -8.345 1.00 80.81 103 CYS A CA 1
ATOM 872 C C . CYS A 1 103 ? 1.981 -7.503 -7.263 1.00 80.81 103 CYS A C 1
ATOM 874 O O . CYS A 1 103 ? 2.563 -8.579 -7.196 1.00 80.81 103 CYS A O 1
ATOM 876 N N . ILE A 1 104 ? 2.254 -6.498 -6.430 1.00 80.94 104 ILE A N 1
ATOM 877 C CA . ILE A 1 104 ? 3.212 -6.640 -5.335 1.00 80.94 104 ILE A CA 1
ATOM 878 C C . ILE A 1 104 ? 2.576 -7.542 -4.276 1.00 80.94 104 ILE A C 1
ATOM 880 O O . ILE A 1 104 ? 1.440 -7.293 -3.846 1.00 80.94 104 ILE A O 1
ATOM 884 N N . ASP A 1 105 ? 3.302 -8.591 -3.875 1.00 65.31 105 ASP A N 1
ATOM 885 C CA . ASP A 1 105 ? 2.842 -9.527 -2.851 1.00 65.31 105 ASP A CA 1
ATOM 886 C C . ASP A 1 105 ? 2.352 -8.760 -1.615 1.00 65.31 105 ASP A C 1
ATOM 888 O O . ASP A 1 105 ? 2.961 -7.761 -1.211 1.00 65.31 105 ASP A O 1
ATOM 892 N N . PRO A 1 106 ? 1.230 -9.178 -1.002 1.00 58.84 106 PRO A N 1
ATOM 893 C CA . PRO A 1 106 ? 0.739 -8.508 0.185 1.00 58.84 106 PRO A CA 1
ATOM 894 C C . PRO A 1 106 ? 1.831 -8.540 1.253 1.00 58.84 106 PRO A C 1
ATOM 896 O O . PRO A 1 106 ? 2.316 -9.612 1.619 1.00 58.84 106 PRO A O 1
ATOM 899 N N . LEU A 1 107 ? 2.188 -7.363 1.781 1.00 60.81 107 LEU A N 1
ATOM 900 C CA . LEU A 1 107 ? 3.008 -7.293 2.985 1.00 60.81 107 LEU A CA 1
ATOM 901 C C . LEU A 1 107 ? 2.399 -8.233 4.036 1.00 60.81 107 LEU A C 1
ATOM 903 O O . LEU A 1 107 ? 1.168 -8.239 4.180 1.00 60.81 107 LEU A O 1
ATOM 907 N N . PRO A 1 108 ? 3.217 -9.020 4.757 1.00 55.22 108 PRO A N 1
ATOM 908 C CA . PRO A 1 108 ? 2.709 -9.977 5.726 1.00 55.22 108 PRO A CA 1
ATOM 909 C C . PRO A 1 108 ? 1.776 -9.249 6.687 1.00 55.22 108 PRO A C 1
ATOM 911 O O . PRO A 1 108 ? 2.170 -8.302 7.365 1.00 55.22 108 PRO A O 1
ATOM 914 N N . LEU A 1 109 ? 0.506 -9.650 6.689 1.00 55.56 109 LEU A N 1
ATOM 915 C CA . LEU A 1 109 ? -0.496 -8.995 7.511 1.00 55.56 109 LEU A CA 1
ATOM 916 C C . LEU A 1 109 ? -0.143 -9.243 8.976 1.00 55.56 109 LEU A C 1
ATOM 918 O O . LEU A 1 109 ? 0.020 -10.404 9.369 1.00 55.56 109 LEU A O 1
ATOM 922 N N . PRO A 1 110 ? -0.066 -8.204 9.822 1.00 53.81 110 PRO A N 1
ATOM 923 C CA . PRO A 1 110 ? 0.066 -8.437 11.240 1.00 53.81 110 PRO A CA 1
ATOM 924 C C . PRO A 1 110 ? -1.177 -9.200 11.692 1.00 53.81 110 PRO A C 1
ATOM 926 O O . PRO A 1 110 ? -2.313 -8.741 11.530 1.00 53.81 110 PRO A O 1
ATOM 929 N N . LEU A 1 111 ? -0.959 -10.389 12.257 1.00 53.72 111 LEU A N 1
ATOM 930 C CA . LEU A 1 111 ? -2.012 -11.113 12.954 1.00 53.72 111 LEU A CA 1
ATOM 931 C C . LEU A 1 111 ? -2.590 -10.168 14.010 1.00 53.72 111 LEU A C 1
ATOM 933 O O . LEU A 1 111 ? -1.836 -9.518 14.726 1.00 53.72 111 LEU A O 1
ATOM 937 N N . LEU A 1 112 ? -3.911 -10.126 14.186 1.00 51.06 112 LEU A N 1
ATOM 938 C CA . LEU A 1 112 ? -4.541 -9.335 15.259 1.00 51.06 112 LEU A CA 1
ATOM 939 C C . LEU A 1 112 ? -4.021 -9.719 16.663 1.00 51.06 112 LEU A C 1
ATOM 941 O O . LEU A 1 112 ? -4.141 -8.942 17.609 1.00 51.06 112 LEU A O 1
ATOM 945 N N . LYS A 1 113 ? -3.386 -10.894 16.802 1.00 45.84 113 LYS A N 1
ATOM 946 C CA . LYS A 1 113 ? -2.629 -11.307 17.997 1.00 45.84 113 LYS A CA 1
ATOM 947 C C . LYS A 1 113 ? -1.415 -10.410 18.296 1.00 45.84 113 LYS A C 1
ATOM 949 O O . LYS A 1 113 ? -1.065 -10.269 19.459 1.00 45.84 113 LYS A O 1
ATOM 954 N N . ASN A 1 114 ? -0.863 -9.729 17.293 1.00 50.81 114 ASN A N 1
ATOM 955 C CA . ASN A 1 114 ? 0.232 -8.760 17.407 1.00 50.81 114 ASN A CA 1
ATOM 956 C C . ASN A 1 114 ? -0.246 -7.362 17.837 1.00 50.81 114 ASN A C 1
ATOM 958 O O . ASN A 1 114 ? 0.540 -6.417 17.827 1.00 50.81 114 ASN A O 1
ATOM 962 N N . LYS A 1 115 ? -1.519 -7.209 18.237 1.00 51.56 115 LYS A N 1
ATOM 963 C CA . LYS A 1 115 ? -2.084 -5.952 18.757 1.00 51.56 115 LYS A CA 1
ATOM 964 C C . LYS A 1 115 ? -1.213 -5.305 19.834 1.00 51.56 115 LYS A C 1
ATOM 966 O O . LYS A 1 115 ? -1.087 -4.090 19.858 1.00 51.56 115 LYS A O 1
ATOM 971 N N . THR A 1 116 ? -0.571 -6.101 20.686 1.00 50.09 116 THR A N 1
ATOM 972 C CA . THR A 1 116 ? 0.341 -5.626 21.734 1.00 50.09 116 THR A CA 1
ATOM 973 C C . THR A 1 116 ? 1.525 -4.838 21.178 1.00 50.09 116 THR A C 1
ATOM 975 O O . THR A 1 116 ? 1.921 -3.874 21.814 1.00 50.09 116 THR A O 1
ATOM 978 N N . LEU A 1 117 ? 2.026 -5.160 19.981 1.00 54.06 117 LEU A N 1
ATOM 979 C CA . LEU A 1 117 ? 3.168 -4.467 19.373 1.00 54.06 117 LEU A CA 1
ATOM 980 C C . LEU A 1 117 ? 2.824 -3.051 18.889 1.00 54.06 117 LEU A C 1
ATOM 982 O O . LEU A 1 117 ? 3.663 -2.164 18.964 1.00 54.06 117 LEU A O 1
ATOM 986 N N . VAL A 1 118 ? 1.588 -2.819 18.430 1.00 51.75 118 VAL A N 1
ATOM 987 C CA . VAL A 1 118 ? 1.101 -1.467 18.082 1.00 51.75 118 VAL A CA 1
ATOM 988 C C . VAL A 1 118 ? 0.738 -0.674 19.343 1.00 51.75 118 VAL A C 1
ATOM 990 O O . VAL A 1 118 ? 0.819 0.549 19.354 1.00 51.75 118 VAL A O 1
ATOM 993 N N . LEU A 1 119 ? 0.325 -1.367 20.411 1.00 50.66 119 LEU A N 1
ATOM 994 C CA . LEU A 1 119 ? -0.167 -0.757 21.648 1.00 50.66 119 LEU A CA 1
ATOM 995 C C . LEU A 1 119 ? 0.939 -0.372 22.647 1.00 50.66 119 LEU A C 1
ATOM 997 O O . LEU A 1 119 ? 0.672 0.425 23.546 1.00 50.66 119 LEU A O 1
ATOM 1001 N N . THR A 1 120 ? 2.152 -0.920 22.539 1.00 44.69 120 THR A N 1
ATOM 1002 C CA . THR A 1 120 ? 3.253 -0.600 23.458 1.00 44.69 120 THR A CA 1
ATOM 1003 C C . THR A 1 120 ? 3.989 0.662 23.017 1.00 44.69 120 THR A C 1
ATOM 1005 O O . THR A 1 120 ? 4.664 0.660 21.991 1.00 44.69 120 THR A O 1
ATOM 1008 N N . ASN A 1 121 ? 3.880 1.735 23.809 1.00 40.88 121 ASN A N 1
ATOM 1009 C CA . ASN A 1 121 ? 4.768 2.897 23.707 1.00 40.88 121 ASN A CA 1
ATOM 1010 C C . ASN A 1 121 ? 6.243 2.459 23.809 1.00 40.88 121 ASN A C 1
ATOM 1012 O O . ASN A 1 121 ? 6.525 1.536 24.575 1.00 40.88 121 ASN A O 1
ATOM 1016 N N . PRO A 1 122 ? 7.185 3.145 23.134 1.00 41.47 122 PRO A N 1
ATOM 1017 C CA . PRO A 1 122 ? 8.603 2.970 23.419 1.00 41.47 122 PRO A CA 1
ATOM 1018 C C . PRO A 1 122 ? 8.874 3.481 24.842 1.00 41.47 122 PRO A C 1
ATOM 1020 O O . PRO A 1 122 ? 8.761 4.679 25.100 1.00 41.47 122 PRO A O 1
ATOM 1023 N N . ILE A 1 123 ? 9.169 2.581 25.778 1.00 42.06 123 ILE A N 1
ATOM 1024 C CA . ILE A 1 123 ? 9.717 2.944 27.090 1.00 42.06 123 ILE A CA 1
ATOM 1025 C C . ILE A 1 123 ? 11.239 2.825 26.988 1.00 42.06 123 ILE A C 1
ATOM 1027 O O . ILE A 1 123 ? 11.736 1.839 26.446 1.00 42.06 123 ILE A O 1
ATOM 1031 N N . ASP A 1 124 ? 11.955 3.837 27.484 1.00 38.03 124 ASP A N 1
ATOM 1032 C CA . ASP A 1 124 ? 13.412 3.837 27.662 1.00 38.03 124 ASP A CA 1
ATOM 1033 C C . ASP A 1 124 ? 13.840 2.548 28.383 1.00 38.03 124 ASP A C 1
ATOM 1035 O O . ASP A 1 124 ? 13.445 2.298 29.525 1.00 38.03 124 ASP A O 1
ATOM 1039 N N . ILE A 1 125 ? 14.574 1.681 27.683 1.00 41.44 125 ILE A N 1
ATOM 1040 C CA . ILE A 1 125 ? 14.937 0.349 28.175 1.00 41.44 125 ILE A CA 1
ATOM 1041 C C . ILE A 1 125 ? 16.209 0.473 29.014 1.00 41.44 125 ILE A C 1
ATOM 1043 O O . ILE A 1 125 ? 17.300 0.186 28.534 1.00 41.44 125 ILE A O 1
ATOM 1047 N N . ASP A 1 126 ? 16.043 0.836 30.282 1.00 38.91 126 ASP A N 1
ATOM 1048 C CA . ASP A 1 126 ? 16.988 0.479 31.338 1.00 38.91 126 ASP A CA 1
ATOM 1049 C C . ASP A 1 126 ? 16.299 -0.503 32.301 1.00 38.91 126 ASP A C 1
ATOM 1051 O O . ASP A 1 126 ? 15.369 -0.139 33.020 1.00 38.91 126 ASP A O 1
ATOM 1055 N N . ASN A 1 127 ? 16.808 -1.744 32.337 1.00 40.03 127 ASN A N 1
ATOM 1056 C CA . ASN A 1 127 ? 16.386 -2.914 33.139 1.00 40.03 127 ASN A CA 1
ATOM 1057 C C . ASN A 1 127 ? 15.239 -3.744 32.517 1.00 40.03 127 ASN A C 1
ATOM 1059 O O . ASN A 1 127 ? 14.092 -3.324 32.489 1.00 40.03 127 ASN A O 1
ATOM 1063 N N . THR A 1 128 ? 15.410 -5.006 32.110 1.00 40.84 128 THR A N 1
ATOM 1064 C CA . THR A 1 128 ? 15.664 -6.163 32.990 1.00 40.84 128 THR A CA 1
ATOM 1065 C C . THR A 1 128 ? 15.689 -7.449 32.147 1.00 40.84 128 THR A C 1
ATOM 1067 O O . THR A 1 128 ? 14.935 -7.606 31.200 1.00 40.84 128 THR A O 1
ATOM 1070 N N . ASN A 1 129 ? 16.513 -8.424 32.525 1.00 38.97 129 ASN A N 1
ATOM 1071 C CA . ASN A 1 129 ? 16.801 -9.677 31.808 1.00 38.97 129 ASN A CA 1
ATOM 1072 C C . ASN A 1 129 ? 15.636 -10.707 31.693 1.00 38.97 129 ASN A C 1
ATOM 1074 O O . ASN A 1 129 ? 15.818 -11.878 32.019 1.00 38.97 129 ASN A O 1
ATOM 1078 N N . GLN A 1 130 ? 14.453 -10.317 31.199 1.00 37.84 130 GLN A N 1
ATOM 1079 C CA . GLN A 1 130 ? 13.324 -11.213 30.850 1.00 37.84 130 GLN A CA 1
ATOM 1080 C C . GLN A 1 130 ? 12.866 -11.086 29.371 1.00 37.84 130 GLN A C 1
ATOM 1082 O O . GLN A 1 130 ? 11.803 -11.563 28.984 1.00 37.84 130 GLN A O 1
ATOM 1087 N N . HIS A 1 131 ? 13.670 -10.450 28.515 1.00 39.94 131 HIS A N 1
ATOM 1088 C CA . HIS A 1 131 ? 13.227 -9.770 27.285 1.00 39.94 131 HIS A CA 1
ATOM 1089 C C . HIS A 1 131 ? 13.113 -10.576 25.968 1.00 39.94 131 HIS A C 1
ATOM 1091 O O . HIS A 1 131 ? 13.130 -9.960 24.905 1.00 39.94 131 HIS A O 1
ATOM 1097 N N . ILE A 1 132 ? 12.956 -11.905 25.964 1.00 38.50 132 ILE A N 1
ATOM 1098 C CA . ILE A 1 132 ? 12.873 -12.642 24.677 1.00 38.50 132 ILE A CA 1
ATOM 1099 C C . ILE A 1 132 ? 11.428 -12.845 24.169 1.00 38.50 132 ILE A C 1
ATOM 1101 O O . ILE A 1 132 ? 11.228 -12.848 22.959 1.00 38.50 132 ILE A O 1
ATOM 1105 N N . GLU A 1 133 ? 10.397 -12.915 25.022 1.00 38.62 133 GLU A N 1
ATOM 1106 C CA . GLU A 1 133 ? 9.024 -13.211 24.541 1.00 38.62 133 GLU A CA 1
ATOM 1107 C C . GLU A 1 133 ? 8.160 -11.989 24.175 1.00 38.62 133 GLU A C 1
ATOM 1109 O O . GLU A 1 133 ? 7.198 -12.130 23.424 1.00 38.62 133 GLU A O 1
ATOM 1114 N N . TRP A 1 134 ? 8.497 -10.781 24.638 1.00 43.47 134 TRP A N 1
ATOM 1115 C CA . TRP A 1 134 ? 7.679 -9.576 24.410 1.00 43.47 134 TRP A CA 1
ATOM 1116 C C . TRP A 1 134 ? 8.544 -8.347 24.135 1.00 43.47 134 TRP A C 1
ATOM 1118 O O . TRP A 1 134 ? 8.511 -7.364 24.879 1.00 43.47 134 TRP A O 1
ATOM 1128 N N . ARG A 1 135 ? 9.361 -8.390 23.077 1.00 47.38 135 ARG A N 1
ATOM 1129 C CA . ARG A 1 135 ? 10.077 -7.187 22.639 1.00 47.38 135 ARG A CA 1
ATOM 1130 C C . ARG A 1 135 ? 9.055 -6.149 22.169 1.00 47.38 135 ARG A C 1
ATOM 1132 O O . ARG A 1 135 ? 8.284 -6.408 21.249 1.00 47.38 135 ARG A O 1
ATOM 1139 N N . GLN A 1 136 ? 9.053 -4.984 22.813 1.00 53.78 136 GLN A N 1
ATOM 1140 C CA . GLN A 1 136 ? 8.283 -3.829 22.357 1.00 53.78 136 GLN A CA 1
ATOM 1141 C C . GLN A 1 136 ? 8.788 -3.396 20.979 1.00 53.78 136 GLN A C 1
ATOM 1143 O O . GLN A 1 136 ? 10.000 -3.331 20.757 1.00 53.78 136 GLN A O 1
ATOM 1148 N N . ALA A 1 137 ? 7.862 -3.108 20.065 1.00 58.91 137 ALA A N 1
ATOM 1149 C CA . ALA A 1 137 ? 8.215 -2.586 18.754 1.00 58.91 137 ALA A CA 1
ATOM 1150 C C . ALA A 1 137 ? 8.851 -1.197 18.905 1.00 58.91 137 ALA A C 1
ATOM 1152 O O . ALA A 1 137 ? 8.335 -0.338 19.623 1.00 58.91 137 ALA A O 1
ATOM 1153 N N . ASN A 1 138 ? 9.958 -0.951 18.208 1.00 70.88 138 ASN A N 1
ATOM 1154 C CA . ASN A 1 138 ? 10.486 0.404 18.086 1.00 70.88 138 ASN A CA 1
ATOM 1155 C C . ASN A 1 138 ? 9.558 1.273 17.205 1.00 70.88 138 ASN A C 1
ATOM 1157 O O . ASN A 1 138 ? 8.653 0.769 16.540 1.00 70.88 138 ASN A O 1
ATOM 1161 N N . ILE A 1 139 ? 9.779 2.593 17.166 1.00 73.81 139 ILE A N 1
ATOM 1162 C CA . ILE A 1 139 ? 8.912 3.528 16.418 1.00 73.81 139 ILE A CA 1
ATOM 1163 C C . ILE A 1 139 ? 8.785 3.145 14.932 1.00 73.81 139 ILE A C 1
ATOM 1165 O O . ILE A 1 139 ? 7.701 3.258 14.360 1.00 73.81 139 ILE A O 1
ATOM 1169 N N . CYS A 1 140 ? 9.870 2.690 14.300 1.00 74.31 140 CYS A N 1
ATOM 1170 C CA . CYS A 1 140 ? 9.861 2.271 12.899 1.00 74.31 140 CYS A CA 1
ATOM 1171 C C . CYS A 1 140 ? 9.036 0.988 12.709 1.00 74.31 140 CYS A C 1
ATOM 1173 O O . CYS A 1 140 ? 8.155 0.938 11.852 1.00 74.31 140 CYS A O 1
ATOM 1175 N N . GLU A 1 141 ? 9.244 -0.012 13.569 1.00 74.62 141 GLU A N 1
ATOM 1176 C CA . GLU A 1 141 ? 8.479 -1.265 13.571 1.00 74.62 141 GLU A CA 1
ATOM 1177 C C . GLU A 1 141 ? 6.981 -1.006 13.789 1.00 74.62 141 GLU A C 1
ATOM 1179 O O . GLU A 1 141 ? 6.155 -1.508 13.029 1.00 74.62 141 GLU A O 1
ATOM 1184 N N . ALA A 1 142 ? 6.615 -0.156 14.754 1.00 76.12 142 ALA A N 1
ATOM 1185 C CA . ALA A 1 142 ? 5.224 0.210 15.018 1.00 76.12 142 ALA A CA 1
ATOM 1186 C C . ALA A 1 142 ? 4.561 0.892 13.806 1.00 76.12 142 ALA A C 1
ATOM 1188 O O . ALA A 1 142 ? 3.418 0.582 13.465 1.00 76.12 142 ALA A O 1
ATOM 1189 N N . ARG A 1 143 ? 5.283 1.785 13.112 1.00 78.69 143 ARG A N 1
ATOM 1190 C CA . ARG A 1 143 ? 4.809 2.433 11.874 1.00 78.69 143 ARG A CA 1
ATOM 1191 C C . ARG A 1 143 ? 4.626 1.437 10.735 1.00 78.69 143 ARG A C 1
ATOM 1193 O O . ARG A 1 143 ? 3.598 1.478 10.060 1.00 78.69 143 ARG A O 1
ATOM 1200 N N . ASN A 1 144 ? 5.589 0.540 10.542 1.00 78.81 144 ASN A N 1
ATOM 1201 C CA . ASN A 1 144 ? 5.524 -0.482 9.502 1.00 78.81 144 ASN A CA 1
ATOM 1202 C C . ASN A 1 144 ? 4.347 -1.437 9.739 1.00 78.81 144 ASN A C 1
ATOM 1204 O O . ASN A 1 144 ? 3.540 -1.644 8.835 1.00 78.81 144 ASN A O 1
ATOM 1208 N N . ILE A 1 145 ? 4.184 -1.935 10.969 1.00 79.50 145 ILE A N 1
ATOM 1209 C CA . ILE A 1 145 ? 3.054 -2.790 11.363 1.00 79.50 145 ILE A CA 1
ATOM 1210 C C . ILE A 1 145 ? 1.726 -2.057 11.156 1.00 79.50 145 ILE A C 1
ATOM 1212 O O . ILE A 1 145 ? 0.778 -2.630 10.617 1.00 79.50 145 ILE A O 1
ATOM 1216 N N . ALA A 1 146 ? 1.641 -0.784 11.548 1.00 83.38 146 ALA A N 1
ATOM 1217 C CA . ALA A 1 146 ? 0.426 -0.005 11.364 1.00 83.38 146 ALA A CA 1
ATOM 1218 C C . ALA A 1 146 ? 0.061 0.146 9.878 1.00 83.38 146 ALA A C 1
ATOM 1220 O O . ALA A 1 146 ? -1.111 0.032 9.541 1.00 83.38 146 ALA A O 1
ATOM 1221 N N . ILE A 1 147 ? 1.022 0.318 8.966 1.00 83.50 147 ILE A N 1
ATOM 1222 C CA . ILE A 1 147 ? 0.725 0.384 7.521 1.00 83.50 147 ILE A CA 1
ATOM 1223 C C . ILE A 1 147 ? 0.254 -0.942 6.978 1.00 83.50 147 ILE A C 1
ATOM 1225 O O . ILE A 1 147 ? -0.732 -0.969 6.250 1.00 83.50 147 ILE A O 1
ATOM 1229 N N . GLN A 1 148 ? 0.909 -2.035 7.355 1.00 81.44 148 GLN A N 1
ATOM 1230 C CA . GLN A 1 148 ? 0.458 -3.367 6.964 1.00 81.44 148 GLN A CA 1
ATOM 1231 C C . GLN A 1 148 ? -0.976 -3.616 7.443 1.00 81.44 148 GLN A C 1
ATOM 1233 O O . GLN A 1 148 ? -1.7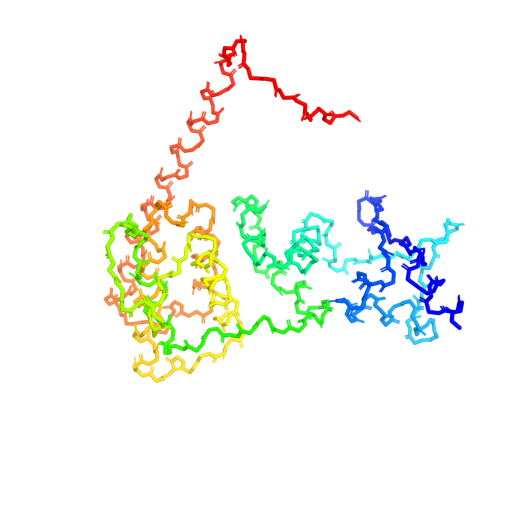99 -4.132 6.693 1.00 81.44 148 GLN A O 1
ATOM 1238 N N . PHE A 1 149 ? -1.307 -3.170 8.657 1.00 85.12 149 PHE A N 1
ATOM 1239 C CA . PHE A 1 149 ? -2.670 -3.186 9.178 1.00 85.12 149 PHE A CA 1
ATOM 1240 C C . PHE A 1 149 ? -3.634 -2.327 8.338 1.00 85.12 149 PHE A C 1
ATOM 1242 O O . PHE A 1 149 ? -4.713 -2.798 7.982 1.00 85.12 149 PHE A O 1
ATOM 1249 N N . ILE A 1 150 ? -3.256 -1.100 7.958 1.00 87.25 150 ILE A N 1
ATOM 1250 C CA . ILE A 1 150 ? -4.097 -0.233 7.114 1.00 87.25 150 ILE A CA 1
ATOM 1251 C C . ILE A 1 150 ? -4.299 -0.815 5.706 1.00 87.25 150 ILE A C 1
ATOM 1253 O O . ILE A 1 150 ? -5.416 -0.777 5.192 1.00 87.25 150 ILE A O 1
ATOM 1257 N N . ILE A 1 151 ? -3.266 -1.407 5.107 1.00 82.94 151 ILE A N 1
ATOM 1258 C CA . ILE A 1 151 ? -3.366 -2.138 3.834 1.00 82.94 151 ILE A CA 1
ATOM 1259 C C . ILE A 1 151 ? -4.271 -3.368 3.998 1.00 82.94 151 ILE A C 1
ATOM 1261 O O . ILE A 1 151 ? -5.108 -3.651 3.143 1.00 82.94 151 ILE A O 1
ATOM 1265 N N . GLY A 1 152 ? -4.174 -4.076 5.124 1.00 81.81 152 GLY A N 1
ATOM 1266 C CA . GLY A 1 152 ? -5.069 -5.183 5.455 1.00 81.81 152 GLY A CA 1
ATOM 1267 C C . GLY A 1 152 ? -6.540 -4.769 5.501 1.00 81.81 152 GLY A C 1
ATOM 1268 O O . GLY A 1 152 ? -7.398 -5.499 5.006 1.00 81.81 152 GLY A O 1
ATOM 1269 N N . ILE A 1 153 ? -6.839 -3.574 6.025 1.00 86.31 153 ILE A N 1
ATOM 1270 C CA . ILE A 1 153 ? -8.194 -3.009 5.993 1.00 86.31 153 ILE A CA 1
ATOM 1271 C C . ILE A 1 153 ? -8.655 -2.795 4.547 1.00 86.31 153 ILE A C 1
ATOM 1273 O O . ILE A 1 153 ? -9.753 -3.230 4.209 1.00 86.31 153 ILE A O 1
ATOM 1277 N N . SER A 1 154 ? -7.847 -2.160 3.687 1.00 85.50 154 SER A N 1
ATOM 1278 C CA . SER A 1 154 ? -8.254 -1.896 2.295 1.00 85.50 154 SER A CA 1
ATOM 1279 C C . SER A 1 154 ? -8.444 -3.169 1.473 1.00 85.50 154 SER A C 1
ATOM 1281 O O . SER A 1 154 ? -9.289 -3.205 0.586 1.00 85.50 154 SER A O 1
ATOM 1283 N N . LYS A 1 155 ? -7.697 -4.230 1.792 1.00 82.00 155 LYS A N 1
ATOM 1284 C CA . LYS A 1 155 ? -7.815 -5.544 1.145 1.00 82.00 155 LYS A CA 1
ATOM 1285 C C . LYS A 1 155 ? -8.925 -6.424 1.731 1.00 82.00 155 LYS A C 1
ATOM 1287 O O . LYS A 1 155 ? -9.008 -7.596 1.380 1.00 82.00 155 LYS A O 1
ATOM 1292 N N . ASN A 1 156 ? -9.763 -5.896 2.631 1.00 80.25 156 ASN A N 1
ATOM 1293 C CA . ASN A 1 156 ? -10.794 -6.657 3.350 1.00 80.25 156 ASN A CA 1
ATOM 1294 C C . ASN A 1 156 ? -10.247 -7.922 4.041 1.00 80.25 156 ASN A C 1
ATOM 1296 O O . ASN A 1 156 ? -10.935 -8.934 4.147 1.00 80.25 156 ASN A O 1
ATOM 1300 N N . ALA A 1 157 ? -9.006 -7.876 4.532 1.00 82.50 157 ALA A N 1
ATOM 1301 C CA . ALA A 1 157 ? -8.344 -9.041 5.116 1.00 82.50 157 ALA A CA 1
ATOM 1302 C C . ALA A 1 157 ? -8.855 -9.406 6.524 1.00 82.50 157 ALA A C 1
ATOM 1304 O O . ALA A 1 157 ? -8.496 -10.446 7.076 1.00 82.50 157 ALA A O 1
ATOM 1305 N N . TYR A 1 158 ? -9.687 -8.550 7.121 1.00 82.25 158 TYR A N 1
ATOM 1306 C CA . TYR A 1 158 ? -10.272 -8.741 8.444 1.00 82.25 158 TYR A CA 1
ATOM 1307 C C . TYR A 1 158 ? -11.777 -8.993 8.327 1.00 82.25 158 TYR A C 1
ATOM 1309 O O . TYR A 1 158 ? -12.486 -8.248 7.651 1.00 82.25 158 TYR A O 1
ATOM 1317 N N . ASN A 1 159 ? -12.293 -10.002 9.037 1.00 82.06 159 ASN A N 1
ATOM 1318 C CA . ASN A 1 159 ? -13.733 -10.247 9.116 1.00 82.06 159 ASN A CA 1
ATOM 1319 C C . ASN A 1 159 ? -14.409 -9.209 10.028 1.00 82.06 159 ASN A C 1
ATOM 1321 O O . ASN A 1 159 ? -14.640 -9.450 11.208 1.00 82.06 159 ASN A O 1
ATOM 1325 N N . LEU A 1 160 ? -14.737 -8.040 9.482 1.00 83.62 160 LEU A N 1
ATOM 1326 C CA . LEU A 1 160 ? -15.349 -6.941 10.238 1.00 83.62 160 LEU A CA 1
ATOM 1327 C C . LEU A 1 160 ? -16.823 -7.174 10.610 1.00 83.62 160 LEU A C 1
ATOM 1329 O O . LEU A 1 160 ? -17.393 -6.378 11.359 1.00 83.62 160 LEU A O 1
ATOM 1333 N N . ASN A 1 161 ? -17.433 -8.258 10.123 1.00 84.50 161 ASN A N 1
ATOM 1334 C CA . ASN A 1 161 ? -18.753 -8.692 10.584 1.00 84.50 161 ASN A CA 1
ATOM 1335 C C . ASN A 1 161 ? -18.675 -9.367 11.959 1.00 84.50 161 ASN A C 1
ATOM 1337 O O . ASN A 1 161 ? -19.648 -9.343 12.711 1.00 84.50 161 ASN A O 1
ATOM 1341 N N . ASP A 1 162 ? -17.516 -9.933 12.307 1.00 85.31 162 ASP A N 1
ATOM 1342 C CA . ASP A 1 162 ? -17.254 -10.435 13.648 1.00 85.31 162 ASP A CA 1
ATOM 1343 C C . ASP A 1 162 ? -17.037 -9.270 14.628 1.00 85.31 162 ASP A C 1
ATOM 1345 O O . ASP A 1 162 ? -16.257 -8.342 14.387 1.00 85.31 162 ASP A O 1
ATOM 1349 N N . PHE A 1 163 ? -17.751 -9.309 15.755 1.00 83.94 163 PHE A N 1
ATOM 1350 C CA . PHE A 1 163 ? -17.733 -8.226 16.735 1.00 83.94 163 PHE A CA 1
ATOM 1351 C C . PHE A 1 163 ? -16.355 -8.058 17.381 1.00 83.94 163 PHE A C 1
ATOM 1353 O O . PHE A 1 163 ? -15.890 -6.924 17.517 1.00 83.94 163 PHE A O 1
ATOM 1360 N N . GLU A 1 164 ? -15.689 -9.154 17.748 1.00 82.62 164 GLU A N 1
ATOM 1361 C CA . GLU A 1 164 ? -14.386 -9.106 18.421 1.00 82.62 164 GLU A CA 1
ATOM 1362 C C . GLU A 1 164 ? -13.292 -8.567 17.495 1.00 82.62 164 GLU A C 1
ATOM 1364 O O . GLU A 1 164 ? -12.504 -7.694 17.882 1.00 82.62 164 GLU A O 1
ATOM 1369 N N . THR A 1 165 ? -13.288 -9.033 16.247 1.00 80.94 165 THR A N 1
ATOM 1370 C CA . THR A 1 165 ? -12.401 -8.564 15.182 1.00 80.94 165 THR A CA 1
ATOM 1371 C C . THR A 1 165 ? -12.610 -7.078 14.929 1.00 80.94 165 THR A C 1
ATOM 1373 O O . THR A 1 165 ? -11.658 -6.297 14.994 1.00 80.94 165 THR A O 1
ATOM 1376 N N . ARG A 1 166 ? -13.858 -6.650 14.721 1.00 84.19 166 ARG A N 1
ATOM 1377 C CA . ARG A 1 166 ? -14.197 -5.240 14.503 1.00 84.19 166 ARG A CA 1
ATOM 1378 C C . ARG A 1 166 ? -13.799 -4.355 15.682 1.00 84.19 166 ARG A C 1
ATOM 1380 O O . ARG A 1 166 ? -13.265 -3.268 15.470 1.00 84.19 166 ARG A O 1
ATOM 1387 N N . ASN A 1 167 ? -14.025 -4.802 16.917 1.00 81.75 167 ASN A N 1
ATOM 1388 C CA . ASN A 1 167 ? -13.626 -4.047 18.103 1.00 81.75 167 ASN A CA 1
ATOM 1389 C C . ASN A 1 167 ? -12.097 -3.938 18.219 1.00 81.75 167 ASN A C 1
ATOM 1391 O O . ASN A 1 167 ? -11.572 -2.874 18.538 1.00 81.75 167 ASN A O 1
ATOM 1395 N N . SER A 1 168 ? -11.370 -5.006 17.890 1.00 81.12 168 SER A N 1
ATOM 1396 C CA . SER A 1 168 ? -9.903 -4.995 17.864 1.00 81.12 168 SER A CA 1
ATOM 1397 C C . SER A 1 168 ? -9.360 -4.022 16.814 1.00 81.12 168 SER A C 1
ATOM 1399 O O . SER A 1 168 ? -8.469 -3.228 17.111 1.00 81.12 168 SER A O 1
ATOM 1401 N N . VAL A 1 169 ? -9.943 -4.025 15.611 1.00 85.19 169 VAL A N 1
ATOM 1402 C CA . VAL A 1 169 ? -9.617 -3.073 14.537 1.00 85.19 169 VAL A CA 1
ATOM 1403 C C . VAL A 1 169 ? -9.884 -1.638 14.993 1.00 85.19 169 VAL A C 1
ATOM 1405 O O . VAL A 1 169 ? -9.030 -0.772 14.819 1.00 85.19 169 VAL A O 1
ATOM 1408 N N . PHE A 1 170 ? -11.027 -1.384 15.635 1.00 85.69 170 PHE A N 1
ATOM 1409 C CA . PHE A 1 170 ? -11.351 -0.066 16.179 1.00 85.69 170 PHE A CA 1
ATOM 1410 C C . PHE A 1 170 ? -10.313 0.413 17.207 1.00 85.69 170 PHE A C 1
ATOM 1412 O O . PHE A 1 170 ? -9.840 1.543 17.117 1.00 85.69 170 PHE A O 1
ATOM 1419 N N . ILE A 1 171 ? -9.911 -0.444 18.151 1.00 82.75 171 ILE A N 1
ATOM 1420 C CA . ILE A 1 171 ? -8.905 -0.109 19.174 1.00 82.75 171 ILE A CA 1
ATOM 1421 C C . ILE A 1 171 ? -7.558 0.255 18.535 1.00 82.75 171 ILE A C 1
ATOM 1423 O O . ILE A 1 171 ? -6.939 1.244 18.930 1.00 82.75 171 ILE A O 1
ATOM 1427 N N . LEU A 1 172 ? -7.114 -0.505 17.530 1.00 85.31 172 LEU A N 1
ATOM 1428 C CA . LEU A 1 172 ? -5.864 -0.230 16.814 1.00 85.31 172 LEU A CA 1
ATOM 1429 C C . LEU A 1 172 ? -5.917 1.102 16.059 1.00 85.31 172 LEU A C 1
ATOM 1431 O O . LEU A 1 172 ? -4.967 1.881 16.117 1.00 85.31 172 LEU A O 1
ATOM 1435 N N . LEU A 1 173 ? -7.046 1.400 15.412 1.00 87.69 173 LEU A N 1
ATOM 1436 C CA . LEU A 1 173 ? -7.265 2.693 14.768 1.00 87.69 173 LEU A CA 1
ATOM 1437 C C . LEU A 1 173 ? -7.211 3.836 15.778 1.00 87.69 173 LEU A C 1
ATOM 1439 O O . LEU A 1 173 ? -6.520 4.825 15.543 1.00 87.69 173 LEU A O 1
ATOM 1443 N N . MET A 1 174 ? -7.885 3.690 16.921 1.00 85.12 174 MET A N 1
ATOM 1444 C CA . MET A 1 174 ? -7.829 4.693 17.981 1.00 85.12 174 MET A CA 1
ATOM 1445 C C . MET A 1 174 ? -6.402 4.904 18.477 1.00 85.12 174 MET A C 1
ATOM 1447 O O . MET A 1 174 ? -6.005 6.053 18.634 1.00 85.12 174 MET A O 1
ATOM 1451 N N . ASN A 1 175 ? -5.609 3.842 18.644 1.00 82.69 175 ASN A N 1
ATOM 1452 C CA . ASN A 1 175 ? -4.206 3.975 19.028 1.00 82.69 175 ASN A CA 1
ATOM 1453 C C . ASN A 1 175 ? -3.407 4.791 17.995 1.00 82.69 175 ASN A C 1
ATOM 1455 O O . ASN A 1 175 ? -2.780 5.785 18.369 1.00 82.69 175 ASN A O 1
ATOM 1459 N N . ILE A 1 176 ? -3.510 4.447 16.705 1.00 85.25 176 ILE A N 1
ATOM 1460 C CA . ILE A 1 176 ? -2.858 5.197 15.618 1.00 85.25 176 ILE A CA 1
ATOM 1461 C C . ILE A 1 176 ? -3.215 6.680 15.695 1.00 85.25 176 ILE A C 1
ATOM 1463 O O . ILE A 1 176 ? -2.369 7.558 15.546 1.00 85.25 176 ILE A O 1
ATOM 1467 N N . PHE A 1 177 ? -4.485 6.967 15.940 1.00 84.69 177 PHE A N 1
ATOM 1468 C CA . PHE A 1 177 ? -5.022 8.310 15.939 1.00 84.69 177 PHE A CA 1
ATOM 1469 C C . PHE A 1 177 ? -4.633 9.150 17.171 1.00 84.69 177 PHE A C 1
ATOM 1471 O O . PHE A 1 177 ? -4.415 10.361 17.029 1.00 84.69 177 PHE A O 1
ATOM 1478 N N . THR A 1 178 ? -4.487 8.531 18.346 1.00 80.12 178 THR A N 1
ATOM 1479 C CA . THR A 1 178 ? -4.214 9.216 19.623 1.00 80.12 178 THR A CA 1
ATOM 1480 C C . THR A 1 178 ? -2.735 9.313 20.005 1.00 80.12 178 THR A C 1
ATOM 1482 O O . THR A 1 178 ? -2.428 10.040 20.946 1.00 80.12 178 THR A O 1
ATOM 1485 N N . HIS A 1 179 ? -1.813 8.673 19.273 1.00 79.81 179 HIS A N 1
ATOM 1486 C CA . HIS A 1 179 ? -0.369 8.695 19.569 1.00 79.81 179 HIS A CA 1
ATOM 1487 C C . HIS A 1 179 ? 0.435 9.500 18.525 1.00 79.81 179 HIS A C 1
ATOM 1489 O O . HIS A 1 179 ? 1.137 8.914 17.696 1.00 79.81 179 HIS A O 1
ATOM 1495 N N . PRO A 1 180 ? 0.388 10.850 18.552 1.00 78.00 180 PRO A N 1
ATOM 1496 C CA . PRO A 1 180 ? 1.053 11.712 17.564 1.00 78.00 180 PRO A CA 1
ATOM 1497 C C . PRO A 1 180 ? 2.581 11.569 17.527 1.00 78.00 180 PRO A C 1
ATOM 1499 O O . PRO A 1 180 ? 3.184 11.792 16.480 1.00 78.00 180 PRO A O 1
ATOM 1502 N N . ASN A 1 181 ? 3.195 11.186 18.650 1.00 76.12 181 ASN A N 1
ATOM 1503 C CA . ASN A 1 181 ? 4.645 11.000 18.761 1.00 76.12 181 ASN A CA 1
ATOM 1504 C C . ASN A 1 181 ? 5.125 9.773 17.969 1.00 76.12 181 ASN A C 1
ATOM 1506 O O . ASN A 1 181 ? 6.256 9.740 17.492 1.00 76.12 181 ASN A O 1
ATOM 1510 N N . ILE A 1 182 ? 4.249 8.779 17.798 1.00 77.62 182 ILE A N 1
ATOM 1511 C CA . ILE A 1 182 ? 4.527 7.569 17.024 1.00 77.62 182 ILE A CA 1
ATOM 1512 C C . ILE A 1 182 ? 4.028 7.769 15.594 1.00 77.62 182 ILE A C 1
ATOM 1514 O O . ILE A 1 182 ? 4.802 7.615 14.653 1.00 77.62 182 ILE A O 1
ATOM 1518 N N . PHE A 1 183 ? 2.778 8.197 15.413 1.00 82.31 183 PHE A N 1
ATOM 1519 C CA . PHE A 1 183 ? 2.146 8.359 14.104 1.00 82.31 183 PHE A CA 1
ATOM 1520 C C . PHE A 1 183 ? 1.943 9.839 13.781 1.00 82.31 183 PHE A C 1
ATOM 1522 O O . PHE A 1 183 ? 1.038 10.502 14.294 1.00 82.31 183 PHE A O 1
ATOM 1529 N N . HIS A 1 184 ? 2.770 10.377 12.888 1.00 77.94 184 HIS A N 1
ATOM 1530 C CA . HIS A 1 184 ? 2.679 11.786 12.514 1.00 77.94 184 HIS A CA 1
ATOM 1531 C C . HIS A 1 184 ? 1.361 12.118 11.790 1.00 77.94 184 HIS A C 1
ATOM 1533 O O . HIS A 1 184 ? 0.563 11.255 11.413 1.00 77.94 184 HIS A O 1
ATOM 1539 N N . SER A 1 185 ? 1.109 13.413 11.595 1.00 78.50 185 SER A N 1
ATOM 1540 C CA . SER A 1 185 ? -0.137 13.933 11.016 1.00 78.50 185 SER A CA 1
ATOM 1541 C C . SER A 1 185 ? -0.469 13.328 9.646 1.00 78.50 185 SER A C 1
ATOM 1543 O O . SER A 1 185 ? -1.610 12.921 9.434 1.00 78.50 185 SER A O 1
ATOM 1545 N N . ARG A 1 186 ? 0.504 13.234 8.723 1.00 79.88 186 ARG A N 1
ATOM 1546 C CA . ARG A 1 186 ? 0.297 12.638 7.381 1.00 79.88 186 ARG A CA 1
ATOM 1547 C C . ARG A 1 186 ? -0.175 11.189 7.455 1.00 79.88 186 ARG A C 1
ATOM 1549 O O . ARG A 1 186 ? -1.213 10.864 6.886 1.00 79.88 186 ARG A O 1
ATOM 1556 N N . PHE A 1 187 ? 0.507 10.364 8.246 1.00 83.75 187 PHE A N 1
ATOM 1557 C CA . PHE A 1 187 ? 0.145 8.969 8.469 1.00 83.75 187 PHE A CA 1
ATOM 1558 C C . PHE A 1 187 ? -1.303 8.832 8.943 1.00 83.75 187 PHE A C 1
ATOM 1560 O O . PHE A 1 187 ? -2.105 8.102 8.355 1.00 83.75 187 PHE A O 1
ATOM 1567 N N . ARG A 1 188 ? -1.664 9.581 9.992 1.00 84.62 188 ARG A N 1
ATOM 1568 C CA . ARG A 1 188 ? -3.015 9.565 10.566 1.00 84.62 188 ARG A CA 1
ATOM 1569 C C . ARG A 1 188 ? -4.058 10.066 9.569 1.00 84.62 188 ARG A C 1
ATOM 1571 O O . ARG A 1 188 ? -5.137 9.494 9.460 1.00 84.62 188 ARG A O 1
ATOM 1578 N N . TYR A 1 189 ? -3.736 11.088 8.786 1.00 84.50 189 TYR A N 1
ATOM 1579 C CA . TYR A 1 189 ? -4.623 11.588 7.742 1.00 84.50 189 TYR A CA 1
ATOM 1580 C C . TYR A 1 189 ? -4.900 10.537 6.650 1.00 84.50 189 TYR A C 1
ATOM 1582 O O . TYR A 1 189 ? -6.055 10.319 6.277 1.00 84.50 189 TYR A O 1
ATOM 1590 N N . HIS A 1 190 ? -3.867 9.855 6.153 1.00 86.38 190 HIS A N 1
ATOM 1591 C CA . HIS A 1 190 ? -4.029 8.796 5.155 1.00 86.38 190 HIS A CA 1
ATOM 1592 C C . HIS A 1 190 ? -4.763 7.580 5.727 1.00 86.38 190 HIS A C 1
ATOM 1594 O O . HIS A 1 190 ? -5.682 7.070 5.088 1.00 86.38 190 HIS A O 1
ATOM 1600 N N . THR A 1 191 ? -4.452 7.196 6.967 1.00 88.06 191 THR A N 1
ATOM 1601 C CA . THR A 1 191 ? -5.190 6.164 7.711 1.00 88.06 191 THR A CA 1
ATOM 1602 C C . THR A 1 191 ? -6.683 6.480 7.749 1.00 88.06 191 THR A C 1
ATOM 1604 O O . THR A 1 191 ? -7.515 5.638 7.422 1.00 88.06 191 THR A O 1
ATOM 1607 N N . LEU A 1 192 ? -7.041 7.726 8.064 1.00 87.12 192 LEU A N 1
ATOM 1608 C CA . LEU A 1 192 ? -8.433 8.154 8.103 1.00 87.12 192 LEU A CA 1
ATOM 1609 C C . LEU A 1 192 ? -9.138 8.027 6.745 1.00 87.12 192 LEU A C 1
ATOM 1611 O O . LEU A 1 192 ? -10.299 7.619 6.708 1.00 87.12 192 LEU A O 1
ATOM 1615 N N . LYS A 1 193 ? -8.467 8.374 5.637 1.00 87.25 193 LYS A N 1
ATOM 1616 C CA . LYS A 1 193 ? -9.028 8.202 4.284 1.00 87.25 193 LYS A CA 1
ATOM 1617 C C . LYS A 1 193 ? -9.370 6.736 4.004 1.00 87.25 193 LYS A C 1
ATOM 1619 O O . LYS A 1 193 ? -10.463 6.458 3.512 1.00 87.25 193 LYS A O 1
ATOM 1624 N N . VAL A 1 194 ? -8.469 5.817 4.353 1.00 89.06 194 VAL A N 1
ATOM 1625 C CA . VAL A 1 194 ? -8.692 4.371 4.192 1.00 89.06 194 VAL A CA 1
ATOM 1626 C C . VAL A 1 194 ? -9.872 3.921 5.054 1.00 89.06 194 VAL A C 1
ATOM 1628 O O . VAL A 1 194 ? -10.824 3.346 4.536 1.00 89.06 194 VAL A O 1
ATOM 1631 N N . VAL A 1 195 ? -9.887 4.279 6.340 1.00 88.69 195 VAL A N 1
ATOM 1632 C CA . VAL A 1 195 ? -10.968 3.906 7.271 1.00 88.69 195 VAL A CA 1
ATOM 1633 C C . VAL A 1 195 ? -12.335 4.371 6.781 1.00 88.69 195 VAL A C 1
ATOM 1635 O O . VAL A 1 195 ? -13.272 3.576 6.741 1.00 88.69 195 VAL A O 1
ATOM 1638 N N . LYS A 1 196 ? -12.452 5.641 6.370 1.00 88.06 196 LYS A N 1
ATOM 1639 C CA . LYS A 1 196 ? -13.703 6.206 5.836 1.00 88.06 196 LYS A CA 1
ATOM 1640 C C . LYS A 1 196 ? -14.243 5.429 4.642 1.00 88.06 196 LYS A C 1
ATOM 1642 O O . LYS A 1 196 ? -15.455 5.330 4.498 1.00 88.06 196 LYS A O 1
ATOM 1647 N N . THR A 1 197 ? -13.345 4.914 3.812 1.00 88.69 197 THR A N 1
ATOM 1648 C CA . THR A 1 197 ? -13.697 4.226 2.570 1.00 88.69 197 THR A CA 1
ATOM 1649 C C . THR A 1 197 ? -14.096 2.777 2.827 1.00 88.69 197 THR A C 1
ATOM 1651 O O . THR A 1 197 ? -15.098 2.325 2.287 1.00 88.69 197 THR A O 1
ATOM 1654 N N . TYR A 1 198 ? -13.345 2.060 3.667 1.00 88.31 198 TYR A N 1
ATOM 1655 C CA . TYR A 1 198 ? -13.446 0.600 3.739 1.00 88.31 198 TYR A CA 1
ATOM 1656 C C . TYR A 1 198 ? -14.171 0.057 4.972 1.00 88.31 198 TYR A C 1
ATOM 1658 O O . TYR A 1 198 ? -14.767 -1.011 4.891 1.00 88.31 198 TYR A O 1
ATOM 1666 N N . CYS A 1 199 ? -14.137 0.742 6.121 1.00 88.25 199 CYS A N 1
ATOM 1667 C CA . CYS A 1 199 ? -14.641 0.143 7.366 1.00 88.25 199 CYS A CA 1
ATOM 1668 C C . CYS A 1 199 ? -15.446 1.067 8.285 1.00 88.25 199 CYS A C 1
ATOM 1670 O O . CYS A 1 199 ? -16.029 0.588 9.255 1.00 88.25 199 CYS A O 1
ATOM 1672 N N . PHE A 1 200 ? -15.535 2.368 7.994 1.00 88.75 200 PHE A N 1
ATOM 1673 C CA . PHE A 1 200 ? -16.191 3.335 8.879 1.00 88.75 200 PHE A CA 1
ATOM 1674 C C . PHE A 1 200 ? -17.667 3.018 9.144 1.00 88.75 200 PHE A C 1
ATOM 1676 O O . PHE A 1 200 ? -18.101 3.059 10.293 1.00 88.75 200 PHE A O 1
ATOM 1683 N N . SER A 1 201 ? -18.419 2.659 8.101 1.00 88.62 201 SER A N 1
ATOM 1684 C CA . SER A 1 201 ? -19.849 2.328 8.193 1.00 88.62 201 SER A CA 1
ATOM 1685 C C . SER A 1 201 ? -20.136 1.056 8.992 1.00 88.62 201 SER A C 1
ATOM 1687 O O . SER A 1 201 ? -21.268 0.848 9.419 1.00 88.62 201 SER A O 1
ATOM 1689 N N . LEU A 1 202 ? -19.127 0.208 9.206 1.00 88.12 202 LEU A N 1
ATOM 1690 C CA . LEU A 1 202 ? -19.268 -1.050 9.935 1.00 88.12 202 LEU A CA 1
ATOM 1691 C C . LEU A 1 202 ? -19.157 -0.856 11.450 1.00 88.12 202 LEU A C 1
ATOM 1693 O O . LEU A 1 202 ? -19.547 -1.747 12.207 1.00 88.12 202 LEU A O 1
ATOM 1697 N N . PHE A 1 203 ? -18.638 0.282 11.916 1.00 88.44 203 PHE A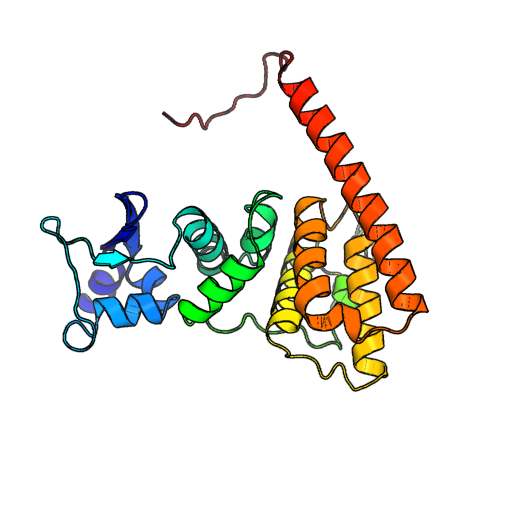 N 1
ATOM 1698 C CA . PHE A 1 203 ? -18.542 0.592 13.341 1.00 88.44 203 PHE A CA 1
ATOM 1699 C C . PHE A 1 203 ? -19.892 1.012 13.932 1.00 88.44 203 PHE A C 1
ATOM 1701 O O . PHE A 1 203 ? -20.756 1.533 13.236 1.00 88.44 203 PHE A O 1
ATOM 1708 N N . SER A 1 204 ? -20.067 0.808 15.239 1.00 86.81 204 SER A N 1
ATOM 1709 C CA . SER A 1 204 ? -21.253 1.293 15.965 1.00 86.81 204 SER A CA 1
ATOM 1710 C C . SER A 1 204 ? -21.321 2.824 15.996 1.00 86.81 204 SER A C 1
ATOM 1712 O O . SER A 1 204 ? -20.287 3.484 15.932 1.00 86.81 204 SER A O 1
ATOM 1714 N N . ASP A 1 205 ? -22.507 3.401 16.205 1.00 87.81 205 ASP A N 1
ATOM 1715 C CA . ASP A 1 205 ? -22.692 4.860 16.295 1.00 87.81 205 ASP A CA 1
ATOM 1716 C C . ASP A 1 205 ? -21.753 5.532 17.307 1.00 87.81 205 ASP A C 1
ATOM 1718 O O . ASP A 1 205 ? -21.235 6.620 17.060 1.00 87.81 205 ASP A O 1
ATOM 1722 N N . ASN A 1 206 ? -21.494 4.889 18.450 1.00 86.50 206 ASN A N 1
ATOM 1723 C CA . ASN A 1 206 ? -20.566 5.413 19.453 1.00 86.50 206 ASN A CA 1
ATOM 1724 C C . ASN A 1 206 ? -19.125 5.465 18.914 1.00 86.50 206 ASN A C 1
ATOM 1726 O O . ASN A 1 206 ? -18.462 6.499 18.984 1.00 86.50 206 ASN A O 1
ATOM 1730 N N . GLN A 1 207 ? -18.657 4.372 18.312 1.00 85.94 207 GLN A N 1
ATOM 1731 C CA . GLN A 1 207 ? -17.336 4.295 17.679 1.00 85.94 207 GLN A CA 1
ATOM 1732 C C . GLN A 1 207 ? -17.211 5.294 16.517 1.00 85.94 207 GLN A C 1
ATOM 1734 O O . GLN A 1 207 ? -16.211 6.005 16.397 1.00 85.94 207 GLN A O 1
ATOM 1739 N N . GLN A 1 208 ? -18.266 5.416 15.709 1.00 86.38 208 GLN A N 1
ATOM 1740 C CA . GLN A 1 208 ? -18.357 6.387 14.627 1.00 86.38 208 GLN A CA 1
ATOM 1741 C C . GLN A 1 208 ? -18.373 7.832 15.110 1.00 86.38 208 GLN A C 1
ATOM 1743 O O . GLN A 1 208 ? -18.043 8.684 14.307 1.00 86.38 208 GLN A O 1
ATOM 1748 N N . ARG A 1 209 ? -18.740 8.150 16.359 1.00 84.25 209 ARG A N 1
ATOM 1749 C CA . ARG A 1 209 ? -18.629 9.515 16.919 1.00 84.25 209 ARG A CA 1
ATOM 1750 C C . ARG A 1 209 ? -17.231 9.817 17.448 1.00 84.25 209 ARG A C 1
ATOM 1752 O O . ARG A 1 209 ? -16.767 10.947 17.332 1.00 84.25 209 ARG A O 1
ATOM 1759 N N . GLN A 1 210 ? -16.543 8.813 17.986 1.00 80.50 210 GLN A N 1
ATOM 1760 C CA . GLN A 1 210 ? -15.180 8.964 18.506 1.00 80.50 210 GLN A CA 1
ATOM 1761 C C . GLN A 1 210 ? -14.166 9.235 17.387 1.00 80.50 210 GLN A C 1
ATOM 1763 O O . GLN A 1 210 ? -13.312 10.109 17.531 1.00 80.50 210 GLN A O 1
ATOM 1768 N N . LEU A 1 211 ? -14.311 8.558 16.243 1.00 79.12 211 LEU A N 1
ATOM 1769 C CA . LEU A 1 211 ? -13.450 8.762 15.076 1.00 79.12 211 LEU A CA 1
ATOM 1770 C C . LEU A 1 211 ? -13.455 10.229 14.571 1.00 79.12 211 LEU A C 1
ATOM 1772 O O . LEU A 1 211 ? -12.369 10.791 14.466 1.00 79.12 211 LEU A O 1
ATOM 1776 N N . PRO A 1 212 ? -14.604 10.891 14.291 1.00 72.06 212 PRO A N 1
ATOM 1777 C CA . PRO A 1 212 ? -14.747 12.315 13.967 1.00 72.06 212 PRO A CA 1
ATOM 1778 C C . PRO A 1 212 ? -14.088 13.269 14.950 1.00 72.06 212 PRO A C 1
ATOM 1780 O O . PRO A 1 212 ? -13.440 14.215 14.510 1.00 72.06 212 PRO A O 1
ATOM 1783 N N . THR A 1 213 ? -14.195 13.018 16.254 1.00 70.38 213 THR A N 1
ATOM 1784 C CA . THR A 1 213 ? -13.487 13.823 17.257 1.00 70.38 213 THR A CA 1
ATOM 1785 C C . THR A 1 213 ? -11.984 13.755 17.018 1.00 70.38 213 THR A C 1
ATOM 1787 O O . THR A 1 213 ? -11.298 14.776 17.042 1.00 70.38 213 THR A O 1
ATOM 1790 N N . THR A 1 214 ? -11.457 12.581 16.664 1.00 62.22 214 THR A N 1
ATOM 1791 C CA . THR A 1 214 ? -10.055 12.496 16.261 1.00 62.22 214 THR A CA 1
ATOM 1792 C C . THR A 1 214 ? -9.770 13.096 14.884 1.00 62.22 214 THR A C 1
ATOM 1794 O O . THR A 1 214 ? -8.674 13.605 14.662 1.00 62.22 214 THR A O 1
ATOM 1797 N N . GLN A 1 215 ? -10.745 13.137 13.970 1.00 64.06 215 GLN A N 1
ATOM 1798 C CA . GLN A 1 215 ? -10.608 13.877 12.707 1.00 64.06 215 GLN A CA 1
ATOM 1799 C C . GLN A 1 215 ? -10.423 15.370 12.954 1.00 64.06 215 GLN A C 1
ATOM 1801 O O . GLN A 1 215 ? -9.570 15.967 12.310 1.00 64.06 215 GLN A O 1
ATOM 1806 N N . GLN A 1 216 ? -11.176 15.962 13.885 1.00 66.00 216 GLN A N 1
ATOM 1807 C CA . GLN A 1 216 ? -11.004 17.365 14.270 1.00 66.00 216 GLN A CA 1
ATOM 1808 C C . GLN A 1 216 ? -9.606 17.605 14.839 1.00 66.00 216 GLN A C 1
ATOM 1810 O O . GLN A 1 216 ? -8.945 18.562 14.452 1.00 66.00 216 GLN A O 1
ATOM 1815 N N . ILE A 1 217 ? -9.103 16.689 15.670 1.00 64.56 217 ILE A N 1
ATOM 1816 C CA . ILE A 1 217 ? -7.729 16.744 16.187 1.00 64.56 217 ILE A CA 1
ATOM 1817 C C . ILE A 1 217 ? -6.708 16.703 15.033 1.00 64.56 217 ILE A C 1
ATOM 1819 O O . ILE A 1 217 ? -5.809 17.538 14.977 1.00 64.56 217 ILE A O 1
ATOM 1823 N N . ILE A 1 218 ? -6.869 15.796 14.065 1.00 62.44 218 ILE A N 1
ATOM 1824 C CA . ILE A 1 218 ? -5.982 15.686 12.891 1.00 62.44 218 ILE A CA 1
ATOM 1825 C C . ILE A 1 218 ? -6.093 16.918 11.973 1.00 62.44 218 ILE A C 1
ATOM 1827 O O . ILE A 1 218 ? -5.090 17.372 11.424 1.00 62.44 218 ILE A O 1
ATOM 1831 N N . GLN A 1 219 ? -7.293 17.472 11.790 1.00 63.62 219 GLN A N 1
ATOM 1832 C CA . GLN A 1 219 ? -7.532 18.665 10.970 1.00 63.62 219 GLN A CA 1
ATOM 1833 C C . GLN A 1 219 ? -6.949 19.923 11.612 1.00 63.62 219 GLN A C 1
ATOM 1835 O O . GLN A 1 219 ? -6.328 20.719 10.913 1.00 63.62 219 GLN A O 1
ATOM 1840 N N . ASN A 1 220 ? -7.063 20.070 12.929 1.00 62.69 220 ASN A N 1
ATOM 1841 C CA . ASN A 1 220 ? -6.434 21.168 13.658 1.00 62.69 220 ASN A CA 1
ATOM 1842 C C . ASN A 1 220 ? -4.902 21.081 13.554 1.00 62.69 220 ASN A C 1
ATOM 1844 O O . ASN A 1 220 ? -4.248 22.080 13.278 1.00 62.69 220 ASN A O 1
ATOM 1848 N N . MET A 1 221 ? -4.335 19.870 13.592 1.00 59.38 221 MET A N 1
ATOM 1849 C CA . MET A 1 221 ? -2.901 19.658 13.344 1.00 59.38 221 MET A CA 1
ATOM 1850 C C . MET A 1 221 ? -2.472 19.985 11.901 1.00 59.38 221 MET A C 1
ATOM 1852 O O . MET A 1 221 ? -1.321 20.354 11.673 1.00 59.38 221 MET A O 1
ATOM 1856 N N . LYS A 1 222 ? -3.375 19.875 10.913 1.00 53.84 222 LYS A N 1
ATOM 1857 C CA . LYS A 1 222 ? -3.119 20.329 9.533 1.00 53.84 222 LYS A CA 1
ATOM 1858 C C . LYS A 1 222 ? -2.953 21.853 9.481 1.00 53.84 222 LYS A C 1
ATOM 1860 O O . LYS A 1 222 ? -2.102 22.339 8.744 1.00 53.84 222 LYS A O 1
ATOM 1865 N N . ILE A 1 223 ? -3.743 22.589 10.265 1.00 57.12 223 ILE A N 1
ATOM 1866 C CA . ILE A 1 223 ? -3.677 24.056 10.360 1.00 57.12 223 ILE A CA 1
ATOM 1867 C C . ILE A 1 223 ? -2.370 24.490 11.033 1.00 57.12 223 ILE A C 1
ATOM 1869 O O . ILE A 1 223 ? -1.708 25.404 10.544 1.00 57.12 223 ILE A O 1
ATOM 1873 N N . ASP A 1 224 ? -1.956 23.799 12.096 1.00 51.19 224 ASP A N 1
ATOM 1874 C CA . ASP A 1 224 ? -0.709 24.112 12.803 1.00 51.19 224 ASP A CA 1
ATOM 1875 C C . ASP A 1 224 ? 0.540 23.842 11.947 1.00 51.19 224 ASP A C 1
ATOM 1877 O O . ASP A 1 224 ? 1.513 24.585 12.031 1.00 51.19 224 ASP A O 1
ATOM 1881 N N . PHE A 1 225 ? 0.503 22.846 11.055 1.00 45.12 225 PHE A N 1
ATOM 1882 C CA . PHE A 1 225 ? 1.594 22.578 10.112 1.00 45.12 225 PHE A CA 1
ATOM 1883 C C . PHE A 1 225 ? 1.652 23.574 8.944 1.00 45.12 225 PHE A C 1
ATOM 1885 O O . PHE A 1 225 ? 2.743 23.958 8.539 1.00 45.12 225 PHE A O 1
ATOM 1892 N N . VAL A 1 226 ? 0.503 24.032 8.426 1.00 51.03 226 VAL A N 1
ATOM 1893 C CA . VAL A 1 226 ? 0.473 25.139 7.447 1.00 51.03 226 VAL A CA 1
ATOM 1894 C C . VAL A 1 226 ? 1.087 26.391 8.072 1.00 51.03 226 VAL A C 1
ATOM 1896 O O . VAL A 1 226 ? 1.974 26.989 7.482 1.00 51.03 226 VAL A O 1
ATOM 1899 N N . ARG A 1 227 ? 0.733 26.703 9.325 1.00 45.19 227 ARG A N 1
ATOM 1900 C CA . ARG A 1 227 ? 1.361 27.797 10.083 1.00 45.19 227 ARG A CA 1
ATOM 1901 C C . ARG A 1 227 ? 2.856 27.586 10.334 1.00 45.19 227 ARG A C 1
ATOM 1903 O O . ARG A 1 227 ? 3.608 28.552 10.323 1.00 45.19 227 ARG A O 1
ATOM 1910 N N . TYR A 1 228 ? 3.290 26.351 10.575 1.00 40.69 228 TYR A N 1
ATOM 1911 C CA . TYR A 1 228 ? 4.703 26.018 10.767 1.00 40.69 228 TYR A CA 1
ATOM 1912 C C . TYR A 1 228 ? 5.516 26.196 9.474 1.00 40.69 228 TYR A C 1
ATOM 1914 O O . TYR A 1 228 ? 6.552 26.850 9.500 1.00 40.69 228 TYR A O 1
ATOM 1922 N N . LEU A 1 229 ? 5.010 25.711 8.335 1.00 40.84 229 LEU A N 1
ATOM 1923 C CA . LEU A 1 229 ? 5.623 25.924 7.017 1.00 40.84 229 LEU A CA 1
ATOM 1924 C C . LEU A 1 229 ? 5.601 27.400 6.583 1.00 40.84 229 LEU A C 1
ATOM 1926 O O . LEU A 1 229 ? 6.563 27.877 5.985 1.00 40.84 229 LEU A O 1
ATOM 1930 N N . ASP A 1 230 ? 4.538 28.139 6.910 1.00 43.06 230 ASP A N 1
ATOM 1931 C CA . ASP A 1 230 ? 4.456 29.581 6.651 1.00 43.06 230 ASP A CA 1
ATOM 1932 C C . ASP A 1 230 ? 5.479 30.371 7.492 1.00 43.06 230 ASP A C 1
ATOM 1934 O O . ASP A 1 230 ? 6.006 31.383 7.029 1.00 43.06 230 ASP A O 1
ATOM 1938 N N . ASN A 1 231 ? 5.817 29.883 8.693 1.00 39.84 231 ASN A N 1
ATOM 1939 C CA . ASN A 1 231 ? 6.847 30.468 9.556 1.00 39.84 231 ASN A CA 1
ATOM 1940 C C . ASN A 1 231 ? 8.280 30.067 9.155 1.00 39.84 231 ASN A C 1
ATOM 1942 O O . ASN A 1 231 ? 9.188 30.876 9.316 1.00 39.84 231 ASN A O 1
ATOM 1946 N N . GLU A 1 232 ? 8.511 28.876 8.590 1.00 37.50 232 GLU A N 1
ATOM 1947 C CA . GLU A 1 232 ? 9.835 28.487 8.061 1.00 37.50 232 GLU A CA 1
ATOM 1948 C C . GLU A 1 232 ? 10.218 29.226 6.764 1.00 37.50 232 GLU A C 1
ATOM 1950 O O . GLU A 1 232 ? 11.400 29.327 6.436 1.00 37.50 232 GLU A O 1
ATOM 1955 N N . ASN A 1 233 ? 9.252 29.838 6.067 1.00 37.88 233 ASN A N 1
ATOM 1956 C CA . ASN A 1 233 ? 9.521 30.788 4.981 1.00 37.88 233 ASN A CA 1
ATOM 1957 C C . ASN A 1 233 ? 10.001 32.170 5.475 1.00 37.88 233 ASN A C 1
ATOM 1959 O O . ASN A 1 233 ? 10.334 33.032 4.659 1.00 37.88 233 ASN A O 1
ATOM 1963 N N . GLN A 1 234 ? 10.096 32.389 6.792 1.00 38.12 234 GLN A N 1
ATOM 1964 C CA . GLN A 1 234 ? 10.815 33.517 7.385 1.00 38.12 234 GLN A CA 1
ATOM 1965 C C . GLN A 1 234 ? 12.151 33.033 7.966 1.00 38.12 234 GLN A C 1
ATOM 1967 O O . GLN A 1 234 ? 12.263 32.705 9.139 1.00 38.12 234 GLN A O 1
ATOM 1972 N N . SER A 1 235 ? 13.174 33.009 7.103 1.00 34.97 235 SER A N 1
ATOM 1973 C CA . SER A 1 235 ? 14.612 32.942 7.427 1.00 34.97 235 SER A CA 1
ATOM 1974 C C . SER A 1 235 ? 15.029 31.964 8.541 1.00 34.97 235 SER A C 1
ATOM 1976 O O . SER A 1 235 ? 15.140 32.337 9.709 1.00 34.97 235 SER A O 1
ATOM 1978 N N . LEU A 1 236 ? 15.388 30.737 8.153 1.00 31.27 236 LEU A N 1
ATOM 1979 C CA . LEU A 1 236 ? 16.172 29.830 8.997 1.00 31.27 236 LEU A CA 1
ATOM 1980 C C . LEU A 1 236 ? 17.563 30.433 9.310 1.00 31.27 236 LEU A C 1
ATOM 1982 O O . LEU A 1 236 ? 18.174 31.051 8.431 1.00 31.27 236 LEU A O 1
ATOM 1986 N N . PRO A 1 237 ? 18.093 30.255 10.536 1.00 29.11 237 PRO A N 1
ATOM 1987 C CA . PRO A 1 237 ? 19.415 30.743 10.910 1.00 29.11 237 PRO A CA 1
ATOM 1988 C C . PRO A 1 237 ? 20.524 30.023 10.121 1.00 29.11 237 PRO A C 1
ATOM 1990 O O . PRO A 1 237 ? 20.409 28.830 9.820 1.00 29.11 237 PRO A O 1
ATOM 1993 N N . PRO A 1 238 ? 21.629 30.719 9.802 1.00 28.64 238 PRO A N 1
ATOM 1994 C CA . PRO A 1 238 ? 22.709 30.169 9.001 1.00 28.64 238 PRO A CA 1
ATOM 1995 C C . PRO A 1 238 ? 23.538 29.242 9.888 1.00 28.64 238 PRO A C 1
ATOM 1997 O O . PRO A 1 238 ? 24.398 29.736 10.602 1.00 28.64 238 PRO A O 1
ATOM 2000 N N . ASN A 1 239 ? 23.219 27.942 9.931 1.00 28.86 239 ASN A N 1
ATOM 2001 C CA . ASN A 1 239 ? 24.140 26.839 10.280 1.00 28.86 239 ASN A CA 1
ATOM 2002 C C . ASN A 1 239 ? 23.423 25.475 10.340 1.00 28.86 239 ASN A C 1
ATOM 2004 O O . ASN A 1 239 ? 23.561 24.720 11.299 1.00 28.86 239 ASN A O 1
ATOM 2008 N N . PHE A 1 240 ? 22.688 25.118 9.288 1.00 27.36 240 PHE A N 1
ATOM 2009 C CA . PHE A 1 240 ? 22.403 23.714 8.993 1.00 27.36 240 PHE A CA 1
ATOM 2010 C C . PHE A 1 240 ? 23.009 23.402 7.627 1.00 27.36 240 PHE A C 1
ATOM 2012 O O . PHE A 1 240 ? 22.503 23.838 6.597 1.00 27.36 240 PHE A O 1
ATOM 2019 N N . ASN A 1 241 ? 24.144 22.701 7.631 1.00 26.88 241 ASN A N 1
ATOM 2020 C CA . ASN A 1 241 ? 24.786 22.197 6.422 1.00 26.88 241 ASN A CA 1
ATOM 2021 C C . ASN A 1 241 ? 23.869 21.162 5.762 1.00 26.88 241 ASN A C 1
ATOM 2023 O O . ASN A 1 241 ? 23.858 19.991 6.136 1.00 26.88 241 ASN A O 1
ATOM 2027 N N . SER A 1 242 ? 23.104 21.608 4.772 1.00 26.56 242 SER A N 1
ATOM 2028 C CA . SER A 1 242 ? 22.365 20.775 3.835 1.00 26.56 242 SER A CA 1
ATOM 2029 C C . SER A 1 242 ? 23.245 20.455 2.623 1.00 26.56 242 SER A C 1
ATOM 2031 O O . SER A 1 242 ? 23.203 21.110 1.585 1.00 26.56 242 SER A O 1
ATOM 2033 N N . THR A 1 243 ? 24.027 19.381 2.706 1.00 28.61 243 THR A N 1
ATOM 2034 C CA . THR A 1 243 ? 24.343 18.606 1.499 1.00 28.61 243 THR A CA 1
ATOM 2035 C C . THR A 1 243 ? 23.077 17.864 1.111 1.00 28.61 243 THR A C 1
ATOM 2037 O O . THR A 1 243 ? 22.821 16.814 1.671 1.00 28.61 243 THR A O 1
ATOM 2040 N N . PHE A 1 244 ? 22.254 18.480 0.263 1.00 27.44 244 PHE A N 1
ATOM 2041 C CA . PHE A 1 244 ? 21.390 17.875 -0.762 1.00 27.44 244 PHE A CA 1
ATOM 2042 C C . PHE A 1 244 ? 20.559 19.012 -1.374 1.00 27.44 244 PHE A C 1
ATOM 2044 O O . PHE A 1 244 ? 19.423 19.274 -0.989 1.00 27.44 244 PHE A O 1
ATOM 2051 N N . ALA A 1 245 ? 21.173 19.733 -2.311 1.00 24.27 245 ALA A N 1
ATOM 2052 C CA . ALA A 1 245 ? 20.476 20.669 -3.179 1.00 24.27 245 ALA A CA 1
ATOM 2053 C C . ALA A 1 245 ? 20.123 19.943 -4.481 1.00 24.27 245 ALA A C 1
ATOM 2055 O O . ALA A 1 245 ? 21.012 19.466 -5.185 1.00 24.27 245 ALA A O 1
ATOM 2056 N N . TRP A 1 246 ? 18.832 19.873 -4.796 1.00 27.66 246 TRP A N 1
ATOM 2057 C CA . TRP A 1 246 ? 18.366 19.544 -6.138 1.00 27.66 246 TRP A CA 1
ATOM 2058 C C . TRP A 1 246 ? 18.619 20.745 -7.061 1.00 27.66 246 TRP A C 1
ATOM 2060 O O . TRP A 1 246 ? 18.123 21.845 -6.805 1.00 27.66 246 TRP A O 1
ATOM 2070 N N . LYS A 1 247 ? 19.384 20.516 -8.129 1.00 26.91 247 LYS A N 1
ATOM 2071 C CA . LYS A 1 247 ? 19.398 21.274 -9.384 1.00 26.91 247 LYS A CA 1
ATOM 2072 C C . LYS A 1 247 ? 19.459 20.278 -10.530 1.00 26.91 247 LYS A C 1
ATOM 2074 O O . LYS A 1 247 ? 20.183 19.273 -10.365 1.00 26.91 247 LYS A O 1
#

Foldseek 3Di:
DPPVVVLQADWAWAAEPPPRDIDIAGNVLCVQQVQSVCLVPVCVVDVFPQDPVRHGYDYPPDDPQLVVLLSCCRVVVQLLSLQVSDDLPDDSLSSLVVCVVSVRPQDPQPDLVCLQQLVDDDDDDDDDPPDDPDPRHDLRRNSNNLSSNLSCQLVVVFPLVDPVRVVSNLVSLVSLLPCCVSHPLRRNSNSLSSCVPRPLVSDDPVSNVVSVVSVVVSVVVVVVVVVVVVVPVPDDDPDDDDPPDDD

Sequence (247 aa):
MDEISKMNETIYRFRFGNTKKTIQITQQQLNHFPYLFALVNHTDDFSVNKNDDDEYILEYPICYNWFMAIFQSVIEEQPSALFNELTHEANILRVLELYDYLCIDPLPLPLLKNKTLVLTNPIDIDNTNQHIEWRQANICEARNIAIQFIIGISKNAYNLNDFETRNSVFILLMNIFTHPNIFHSRFRYHTLKVVKTYCFSLFSDNQQRQLPTTQQIIQNMKIDFVRYLDNENQSLPPNFNSTFAWK

pLDDT: mean 70.97, std 18.74, range [24.27, 92.44]

Radius of gyration: 21.3 Å; chains: 1; bounding box: 52×52×63 Å